Protein AF-A0A7S0LPU9-F1 (afdb_monomer)

Secondary structure (DSSP, 8-state):
----------------------------------------------PPPPP---PPPP--------PPP---PPPPP---PPPP-PPPTT----PPPSS----SSPPP--PPEEEE---HHHHHHHHHHHTTT-SEEEEEEE-----STTPPPPPP-EEEEE-SSEEEEE-GGG-SS--HHHHHHHH-SSSEEEESSHHHHHHHHHHHHT-----EEEHHHHHHHHTTSTT---TT--TTPPPPSSHHHHHHHTT------HHHHTS-TT-SSPPHHHHHHHHHHHHHHHHHHHHHHHHS--SS-HHHHHHHHHHHHTSSSSSHHHHHHHHHHHHTT---------

Mean predicted aligned error: 16.96 Å

Structure (mmCIF, N/CA/C/O backbone):
data_AF-A0A7S0LPU9-F1
#
_entry.id   AF-A0A7S0LPU9-F1
#
loop_
_atom_site.group_PDB
_atom_site.id
_atom_site.type_symbol
_atom_site.label_atom_id
_atom_site.label_alt_id
_atom_site.label_comp_id
_atom_site.label_asym_id
_atom_site.label_entity_id
_atom_site.label_seq_id
_atom_site.pdbx_PDB_ins_code
_atom_site.Cartn_x
_atom_site.Cartn_y
_atom_site.Cartn_z
_atom_site.occupancy
_atom_site.B_iso_or_equiv
_atom_site.auth_seq_id
_atom_site.auth_comp_id
_atom_site.auth_asym_id
_atom_site.auth_atom_id
_atom_site.pdbx_PDB_model_num
ATOM 1 N N . PRO A 1 1 ? 48.194 41.696 24.831 1.00 40.28 1 PRO A N 1
ATOM 2 C CA . PRO A 1 1 ? 48.092 41.978 23.380 1.00 40.28 1 PRO A CA 1
ATOM 3 C C . PRO A 1 1 ? 47.817 40.682 22.600 1.00 40.28 1 PRO A C 1
ATOM 5 O O . PRO A 1 1 ? 48.700 40.076 22.003 1.00 40.28 1 PRO A O 1
ATOM 8 N N . SER A 1 2 ? 46.571 40.232 22.703 1.00 31.55 2 SER A N 1
ATOM 9 C CA . SER A 1 2 ? 45.996 39.071 22.031 1.00 31.55 2 SER A CA 1
ATOM 10 C C . SER A 1 2 ? 45.522 39.476 20.632 1.00 31.55 2 SER A C 1
ATOM 12 O O . SER A 1 2 ? 44.771 40.438 20.484 1.00 31.55 2 SER A O 1
ATOM 14 N N . ARG A 1 3 ? 45.969 38.761 19.595 1.00 33.53 3 ARG A N 1
ATOM 15 C CA . ARG A 1 3 ? 45.470 38.921 18.221 1.00 33.53 3 ARG A CA 1
ATOM 16 C C . ARG A 1 3 ? 44.361 37.903 17.952 1.00 33.53 3 ARG A C 1
ATOM 18 O O . ARG A 1 3 ? 44.569 36.708 18.129 1.00 33.53 3 ARG A O 1
ATOM 25 N N . GLN A 1 4 ? 43.215 38.398 17.493 1.00 35.22 4 GLN A N 1
ATOM 26 C CA . GLN A 1 4 ? 42.280 37.674 16.622 1.00 35.22 4 GLN A CA 1
ATOM 27 C C . GLN A 1 4 ? 42.392 38.253 15.171 1.00 35.22 4 GLN A C 1
ATOM 29 O O . GLN A 1 4 ? 43.355 38.978 14.918 1.00 35.22 4 GLN A O 1
ATOM 34 N N . PRO A 1 5 ? 41.473 37.992 14.211 1.00 61.06 5 PRO A N 1
ATOM 35 C CA . PRO A 1 5 ? 41.557 36.936 13.186 1.00 61.06 5 PRO A CA 1
ATOM 36 C C . PRO A 1 5 ? 41.375 37.470 11.732 1.00 61.06 5 PRO A C 1
ATOM 38 O O . PRO A 1 5 ? 41.002 38.620 11.544 1.00 61.06 5 PRO A O 1
ATOM 41 N N . THR A 1 6 ? 41.546 36.637 10.695 1.00 38.09 6 THR A N 1
ATOM 42 C CA . THR A 1 6 ? 41.094 36.878 9.290 1.00 38.09 6 THR A CA 1
ATOM 43 C C . THR A 1 6 ? 40.937 35.510 8.593 1.00 38.09 6 THR A C 1
ATOM 45 O O . THR A 1 6 ? 41.826 34.675 8.710 1.00 38.09 6 THR A O 1
ATOM 48 N N . THR A 1 7 ? 39.774 35.032 8.127 1.00 36.72 7 THR A N 1
ATOM 49 C CA . THR A 1 7 ? 38.847 35.371 7.014 1.00 36.72 7 THR A CA 1
ATOM 50 C C . THR A 1 7 ? 39.325 35.097 5.576 1.00 36.72 7 THR A C 1
ATOM 52 O O . THR A 1 7 ? 40.211 35.770 5.072 1.00 36.72 7 THR A O 1
ATOM 55 N N . MET A 1 8 ? 38.563 34.193 4.933 1.00 28.70 8 MET A N 1
ATOM 56 C CA . MET A 1 8 ? 38.108 34.116 3.528 1.00 28.70 8 MET A CA 1
ATOM 57 C C . MET A 1 8 ? 39.054 33.794 2.346 1.00 28.70 8 MET A C 1
ATOM 59 O O . MET A 1 8 ? 39.933 34.559 1.991 1.00 28.70 8 MET A O 1
ATOM 63 N N . ALA A 1 9 ? 38.646 32.722 1.642 1.00 29.58 9 ALA A N 1
ATOM 64 C CA . ALA A 1 9 ? 38.408 32.622 0.193 1.00 29.58 9 ALA A CA 1
ATOM 65 C C . ALA A 1 9 ? 39.578 32.747 -0.800 1.00 29.58 9 ALA A C 1
ATOM 67 O O . ALA A 1 9 ? 39.949 33.848 -1.162 1.00 29.58 9 ALA A O 1
ATOM 68 N N . GLU A 1 10 ? 39.982 31.617 -1.402 1.00 30.27 10 GLU A N 1
ATOM 69 C CA . GLU A 1 10 ? 40.206 31.501 -2.856 1.00 30.27 10 GLU A CA 1
ATOM 70 C C . GLU A 1 10 ? 40.469 30.039 -3.244 1.00 30.27 10 GLU A C 1
ATOM 72 O O . GLU A 1 10 ? 41.392 29.438 -2.705 1.00 30.27 10 GLU A O 1
ATOM 77 N N . GLN A 1 11 ? 39.677 29.464 -4.160 1.00 31.19 11 GLN A N 1
ATOM 78 C CA . GLN A 1 11 ? 40.150 28.553 -5.221 1.00 31.19 11 GLN A CA 1
ATOM 79 C C . GLN A 1 11 ? 38.975 28.020 -6.051 1.00 31.19 11 GLN A C 1
ATOM 81 O O . GLN A 1 11 ? 38.422 26.951 -5.806 1.00 31.19 11 GLN A O 1
ATOM 86 N N . ASP A 1 12 ? 38.648 28.777 -7.096 1.00 31.28 12 ASP A N 1
ATOM 87 C CA . ASP A 1 12 ? 37.831 28.337 -8.219 1.00 31.28 12 ASP A CA 1
ATOM 88 C C . ASP A 1 12 ? 38.640 28.567 -9.505 1.00 31.28 12 ASP A C 1
ATOM 90 O O . ASP A 1 12 ? 38.775 29.696 -9.977 1.00 31.28 12 ASP A O 1
ATOM 94 N N . ARG A 1 13 ? 39.281 27.519 -10.049 1.00 30.66 13 ARG A N 1
ATOM 95 C CA . ARG A 1 13 ? 39.772 27.508 -11.443 1.00 30.66 13 ARG A CA 1
ATOM 96 C C . ARG A 1 13 ? 40.267 26.129 -11.883 1.00 30.66 13 ARG A C 1
ATOM 98 O O . ARG A 1 13 ? 41.343 25.697 -11.485 1.00 30.66 13 ARG A O 1
ATOM 105 N N . LYS A 1 14 ? 39.528 25.530 -12.827 1.00 31.62 14 LYS A N 1
ATOM 106 C CA . LYS A 1 14 ? 39.979 24.775 -14.027 1.00 31.62 14 LYS A CA 1
ATOM 107 C C . LYS A 1 14 ? 39.174 23.489 -14.240 1.00 31.62 14 LYS A C 1
ATOM 109 O O . LYS A 1 14 ? 39.509 22.446 -13.696 1.00 31.62 14 LYS A O 1
ATOM 114 N N . LYS A 1 15 ? 38.225 23.529 -15.184 1.00 31.45 15 LYS A N 1
ATOM 115 C CA . LYS A 1 15 ? 37.988 22.425 -16.138 1.00 31.45 15 LYS A CA 1
ATOM 116 C C . LYS A 1 15 ? 37.176 22.903 -17.350 1.00 31.45 15 LYS A C 1
ATOM 118 O O . LYS A 1 15 ? 35.952 22.876 -17.369 1.00 31.45 15 LYS A O 1
ATOM 123 N N . ARG A 1 16 ? 37.889 23.320 -18.400 1.00 35.06 16 ARG A N 1
ATOM 124 C CA . ARG A 1 16 ? 37.414 23.339 -19.795 1.00 35.06 16 ARG A CA 1
ATOM 125 C C . ARG A 1 16 ? 38.575 22.969 -20.716 1.00 35.06 16 ARG A C 1
ATOM 127 O O . ARG A 1 16 ? 39.552 23.707 -20.761 1.00 35.06 16 ARG A O 1
ATOM 134 N N . ARG A 1 17 ? 38.424 21.855 -21.443 1.00 34.44 17 ARG A N 1
ATOM 135 C CA . ARG A 1 17 ? 38.945 21.522 -22.795 1.00 34.44 17 ARG A CA 1
ATOM 136 C C . ARG A 1 17 ? 38.675 20.023 -23.020 1.00 34.44 17 ARG A C 1
ATOM 138 O O . ARG A 1 17 ? 39.142 19.206 -22.244 1.00 34.44 17 ARG A O 1
ATOM 145 N N . ARG A 1 18 ? 37.653 19.660 -23.808 1.00 33.69 18 ARG A N 1
ATOM 146 C CA . ARG A 1 18 ? 37.683 19.364 -25.261 1.00 33.69 18 ARG A CA 1
ATOM 147 C C . ARG A 1 18 ? 38.704 18.284 -25.648 1.00 33.69 18 ARG A C 1
ATOM 149 O O . ARG A 1 18 ? 39.890 18.576 -25.664 1.00 33.69 18 ARG A O 1
ATOM 156 N N . ALA A 1 19 ? 38.206 17.140 -26.123 1.00 29.31 19 ALA A N 1
ATOM 157 C CA . ALA A 1 19 ? 38.814 16.378 -27.214 1.00 29.31 19 ALA A CA 1
ATOM 158 C C . ALA A 1 19 ? 37.733 15.566 -27.957 1.00 29.31 19 ALA A C 1
ATOM 160 O O . ALA A 1 19 ? 36.932 14.864 -27.343 1.00 29.31 19 ALA A O 1
ATOM 161 N N . ARG A 1 20 ? 37.690 15.748 -29.282 1.00 30.86 20 ARG A N 1
ATOM 162 C CA . ARG A 1 20 ? 36.944 14.971 -30.285 1.00 30.86 20 ARG A CA 1
ATOM 163 C C . ARG A 1 20 ? 37.889 13.900 -30.866 1.00 30.86 20 ARG A C 1
ATOM 165 O O . ARG A 1 20 ? 39.099 14.054 -30.765 1.00 30.86 20 ARG A O 1
ATOM 172 N N . ALA A 1 21 ? 37.272 12.879 -31.466 1.00 32.53 21 ALA A N 1
ATOM 173 C CA . ALA A 1 21 ? 37.765 11.622 -32.062 1.00 32.53 21 ALA A CA 1
ATOM 174 C C . ALA A 1 21 ? 38.996 11.674 -33.007 1.00 32.53 21 ALA A C 1
ATOM 176 O O . ALA A 1 21 ? 39.440 12.756 -33.386 1.00 32.53 21 ALA A O 1
ATOM 177 N N . PRO A 1 22 ? 39.458 10.496 -33.489 1.00 39.84 22 PRO A N 1
ATOM 178 C CA . PRO A 1 22 ? 39.049 10.086 -34.845 1.00 39.84 22 PRO A CA 1
ATOM 179 C C . PRO A 1 22 ? 38.659 8.597 -35.034 1.00 39.84 22 PRO A C 1
ATOM 181 O O . PRO A 1 22 ? 38.751 7.777 -34.126 1.00 39.84 22 PRO A O 1
ATOM 184 N N . LYS A 1 23 ? 38.139 8.321 -36.243 1.00 34.44 23 LYS A N 1
ATOM 185 C CA . LYS A 1 23 ? 37.556 7.083 -36.806 1.00 34.44 23 LYS A CA 1
ATOM 186 C C . LYS A 1 23 ? 38.574 6.231 -37.603 1.00 34.44 23 LYS A C 1
ATOM 188 O O . LYS A 1 23 ? 39.615 6.752 -37.984 1.00 34.44 23 LYS A O 1
ATOM 193 N N . HIS A 1 24 ? 38.099 5.030 -37.988 1.00 32.47 24 HIS A N 1
ATOM 194 C CA . HIS A 1 24 ? 38.517 4.053 -39.032 1.00 32.47 24 HIS A CA 1
ATOM 195 C C . HIS A 1 24 ? 39.126 2.759 -38.456 1.00 32.47 24 HIS A C 1
ATOM 197 O O . HIS A 1 24 ? 39.936 2.838 -37.550 1.00 32.47 24 HIS A O 1
ATOM 203 N N . GLY A 1 25 ? 38.796 1.537 -38.897 1.00 26.98 25 GLY A N 1
ATOM 204 C CA . GLY A 1 25 ? 37.866 1.048 -39.919 1.00 26.98 25 GLY A CA 1
ATOM 205 C C . GLY A 1 25 ? 38.006 -0.480 -40.123 1.00 26.98 25 GLY A C 1
ATOM 206 O O . GLY A 1 25 ? 39.070 -1.028 -39.884 1.00 26.98 25 GLY A O 1
ATOM 207 N N . GLN A 1 26 ? 36.917 -1.085 -40.619 1.00 28.70 26 GLN A N 1
ATOM 208 C CA . GLN A 1 26 ? 36.798 -2.252 -41.524 1.00 28.70 26 GLN A CA 1
ATOM 209 C C . GLN A 1 26 ? 36.939 -3.735 -41.072 1.00 28.70 26 GLN A C 1
ATOM 211 O O . GLN A 1 26 ? 37.856 -4.133 -40.370 1.00 28.70 26 GLN A O 1
ATOM 216 N N . SER A 1 27 ? 35.988 -4.510 -41.645 1.00 27.33 27 SER A N 1
ATOM 217 C CA . SER A 1 27 ? 35.927 -5.936 -42.063 1.00 27.33 27 SER A CA 1
ATOM 218 C C . SER A 1 27 ? 36.121 -7.048 -41.020 1.00 27.33 27 SER A C 1
ATOM 220 O O . SER A 1 27 ? 37.184 -7.181 -40.437 1.00 27.33 27 SER A O 1
ATOM 222 N N . ALA A 1 28 ? 35.082 -7.820 -40.673 1.00 28.61 28 ALA A N 1
ATOM 223 C CA . ALA A 1 28 ? 34.444 -8.926 -41.417 1.00 28.61 28 ALA A CA 1
ATOM 224 C C . ALA A 1 28 ? 35.224 -10.252 -41.350 1.00 28.61 28 ALA A C 1
ATOM 226 O O . ALA A 1 28 ? 36.234 -10.400 -42.019 1.00 28.61 28 ALA A O 1
ATOM 227 N N . THR A 1 29 ? 34.676 -11.245 -40.638 1.00 30.47 29 THR A N 1
ATOM 228 C CA . THR A 1 29 ? 34.672 -12.652 -41.069 1.00 30.47 29 THR A CA 1
ATOM 229 C C . THR A 1 29 ? 33.443 -13.384 -40.520 1.00 30.47 29 THR A C 1
ATOM 231 O O . THR A 1 29 ? 32.970 -13.163 -39.410 1.00 30.47 29 THR A O 1
ATOM 234 N N . SER A 1 30 ? 32.905 -14.208 -41.408 1.00 27.45 30 SER A N 1
ATOM 235 C CA . SER A 1 30 ? 31.760 -15.110 -41.343 1.00 27.45 30 SER A CA 1
ATOM 236 C C . SER A 1 30 ? 32.042 -16.448 -40.638 1.00 27.45 30 SER A C 1
ATOM 238 O O . SER A 1 30 ? 33.203 -16.844 -40.557 1.00 27.45 30 SER A O 1
ATOM 240 N N . ARG A 1 31 ? 30.952 -17.211 -40.419 1.00 30.09 31 ARG A N 1
ATOM 241 C CA . ARG A 1 31 ? 30.793 -18.668 -40.143 1.00 30.09 31 ARG A CA 1
ATOM 242 C C . ARG A 1 31 ? 30.463 -18.974 -38.666 1.00 30.09 31 ARG A C 1
ATOM 244 O O . ARG A 1 31 ? 31.139 -18.486 -37.782 1.00 30.09 31 ARG A O 1
ATOM 251 N N . GLY A 1 32 ? 29.441 -19.759 -38.322 1.00 26.14 32 GLY A N 1
ATOM 252 C CA . GLY A 1 32 ? 28.591 -20.614 -39.145 1.00 26.14 32 GLY A CA 1
ATOM 253 C C . GLY A 1 32 ? 27.268 -20.969 -38.463 1.00 26.14 32 GLY A C 1
ATOM 254 O O . GLY A 1 32 ? 27.141 -20.981 -37.242 1.00 26.14 32 GLY A O 1
ATOM 255 N N . TRP A 1 33 ? 26.278 -21.224 -39.314 1.00 27.33 33 TRP A N 1
ATOM 256 C CA . TRP A 1 33 ? 25.072 -21.975 -39.007 1.00 27.33 33 TRP A CA 1
ATOM 257 C C . TRP A 1 33 ? 25.391 -23.467 -38.988 1.00 27.33 33 TRP A C 1
ATOM 259 O O . TRP A 1 33 ? 26.050 -23.953 -39.905 1.00 27.33 33 TRP A O 1
ATOM 269 N N . SER A 1 34 ? 24.819 -24.192 -38.031 1.00 28.27 34 SER A N 1
ATOM 270 C CA . SER A 1 34 ? 24.563 -25.625 -38.186 1.00 28.27 34 SER A CA 1
ATOM 271 C C . SER A 1 34 ? 23.457 -26.086 -37.228 1.00 28.27 34 SER A C 1
ATOM 273 O O . SER A 1 34 ? 23.649 -26.163 -36.021 1.00 28.27 34 SER A O 1
ATOM 275 N N . SER A 1 35 ? 22.300 -26.349 -37.847 1.00 29.17 35 SER A N 1
ATOM 276 C CA . SER A 1 35 ? 21.403 -27.509 -37.680 1.00 29.17 35 SER A CA 1
ATOM 277 C C . SER A 1 35 ? 20.789 -27.865 -36.314 1.00 29.17 35 SER A C 1
ATOM 279 O O . SER A 1 35 ? 21.455 -28.340 -35.400 1.00 29.17 35 SER A O 1
ATOM 281 N N . CYS A 1 36 ? 19.449 -27.790 -36.293 1.00 25.92 36 CYS A N 1
ATOM 282 C CA . CYS A 1 36 ? 18.535 -28.619 -35.494 1.00 25.92 36 CYS A CA 1
ATOM 283 C C . CYS A 1 36 ? 18.739 -30.128 -35.746 1.00 25.92 36 CYS A C 1
ATOM 285 O O . CYS A 1 36 ? 19.240 -30.513 -36.806 1.00 25.92 36 CYS A O 1
ATOM 287 N N . PRO A 1 37 ? 18.175 -30.978 -34.868 1.00 32.34 37 PRO A N 1
ATOM 288 C CA . PRO A 1 37 ? 17.088 -31.814 -35.370 1.00 32.34 37 PRO A CA 1
ATOM 289 C C . PRO A 1 37 ? 15.814 -31.790 -34.513 1.00 32.34 37 PRO A C 1
ATOM 291 O O . PRO A 1 37 ? 15.797 -31.473 -33.328 1.00 32.34 37 PRO A O 1
ATOM 294 N N . LEU A 1 38 ? 14.745 -32.112 -35.234 1.00 28.52 38 LEU A N 1
ATOM 295 C CA . LEU A 1 38 ? 13.335 -32.226 -34.890 1.00 28.52 38 LEU A CA 1
ATOM 296 C C . LEU A 1 38 ? 13.045 -33.132 -33.687 1.00 28.52 38 LEU A C 1
ATOM 298 O O . LEU A 1 38 ? 13.648 -34.190 -33.565 1.00 28.52 38 LEU A O 1
ATOM 302 N N . LEU A 1 39 ? 11.991 -32.797 -32.936 1.00 30.20 39 LEU A N 1
ATOM 303 C CA . LEU A 1 39 ? 10.956 -33.754 -32.530 1.00 30.20 39 LEU A CA 1
ATOM 304 C C . LEU A 1 39 ? 9.622 -33.006 -32.381 1.00 30.20 39 LEU A C 1
ATOM 306 O O . LEU A 1 39 ? 9.428 -32.158 -31.514 1.00 30.20 39 LEU A O 1
ATOM 310 N N . SER A 1 40 ? 8.727 -33.303 -33.315 1.00 27.84 40 SER A N 1
ATOM 311 C CA . SER A 1 40 ? 7.357 -32.819 -33.442 1.00 27.84 40 SER A CA 1
ATOM 312 C C . SER A 1 40 ? 6.416 -33.604 -32.534 1.00 27.84 40 SER A C 1
ATOM 314 O O . SER A 1 40 ? 6.360 -34.819 -32.674 1.00 27.84 40 SER A O 1
ATOM 316 N N . HIS A 1 41 ? 5.617 -32.935 -31.705 1.00 31.19 41 HIS A N 1
ATOM 317 C CA . HIS A 1 41 ? 4.275 -33.395 -31.325 1.00 31.19 41 HIS A CA 1
ATOM 318 C C . HIS A 1 41 ? 3.380 -32.157 -31.224 1.00 31.19 41 HIS A C 1
ATOM 320 O O . HIS A 1 41 ? 3.581 -31.294 -30.372 1.00 31.19 41 HIS A O 1
ATOM 326 N N . GLY A 1 42 ? 2.458 -32.031 -32.178 1.00 25.88 42 GLY A N 1
ATOM 327 C CA . GLY A 1 42 ? 1.532 -30.911 -32.285 1.00 25.88 42 GLY A CA 1
ATOM 328 C C . GLY A 1 42 ? 0.238 -31.143 -31.515 1.00 25.88 42 GLY A C 1
ATOM 329 O O . GLY A 1 42 ? -0.229 -32.271 -31.423 1.00 25.88 42 GLY A O 1
ATOM 330 N N . TYR A 1 43 ? -0.356 -30.046 -31.046 1.00 30.92 43 TYR A N 1
ATOM 331 C CA . TYR A 1 43 ? -1.802 -29.853 -30.913 1.00 30.92 43 TYR A CA 1
ATOM 332 C C . TYR A 1 43 ? -2.123 -28.367 -31.205 1.00 30.92 43 TYR A C 1
ATOM 334 O O . TYR A 1 43 ? -1.313 -27.502 -30.857 1.00 30.92 43 TYR A O 1
ATOM 342 N N . PRO A 1 44 ? -3.235 -28.053 -31.902 1.00 35.59 44 PRO A N 1
ATOM 343 C CA . PRO A 1 44 ? -3.516 -26.722 -32.454 1.00 35.59 44 PRO A CA 1
ATOM 344 C C . PRO A 1 44 ? -4.136 -25.743 -31.429 1.00 35.59 44 PRO A C 1
ATOM 346 O O . PRO A 1 44 ? -4.586 -26.168 -30.363 1.00 35.59 44 PRO A O 1
ATOM 349 N N . PRO A 1 45 ? -4.168 -24.426 -31.733 1.00 34.41 45 PRO A N 1
ATOM 350 C CA . PRO A 1 45 ? -4.513 -23.378 -30.772 1.00 34.41 45 PRO A CA 1
ATOM 351 C C . PRO A 1 45 ? -6.028 -23.156 -30.636 1.00 34.41 45 PRO A C 1
ATOM 353 O O . PRO A 1 45 ? -6.751 -23.089 -31.628 1.00 34.41 45 PRO A O 1
ATOM 356 N N . LEU A 1 46 ? -6.496 -22.956 -29.400 1.00 33.72 46 LEU A N 1
ATOM 357 C CA . LEU A 1 46 ? -7.851 -22.483 -29.103 1.00 33.72 46 LEU A CA 1
ATOM 358 C C . LEU A 1 46 ? -7.872 -20.946 -29.070 1.00 33.72 46 LEU A C 1
ATOM 360 O O . LEU A 1 46 ? -7.259 -20.320 -28.207 1.00 33.72 46 LEU A O 1
ATOM 364 N N . LEU A 1 47 ? -8.588 -20.347 -30.023 1.00 35.31 47 LEU A N 1
ATOM 365 C CA . LEU A 1 47 ? -8.997 -18.939 -30.021 1.00 35.31 47 LEU A CA 1
ATOM 366 C C . LEU A 1 47 ? -10.291 -18.786 -29.197 1.00 35.31 47 LEU A C 1
ATOM 368 O O . LEU A 1 47 ? -11.205 -19.590 -29.390 1.00 35.31 47 LEU A O 1
ATOM 372 N N . PRO A 1 48 ? -10.450 -17.756 -28.346 1.00 35.19 48 PRO A N 1
ATOM 373 C CA . PRO A 1 48 ? -11.734 -17.477 -27.717 1.00 35.19 48 PRO A CA 1
ATOM 374 C C . PRO A 1 48 ? -12.656 -16.723 -28.688 1.00 35.19 48 PRO A C 1
ATOM 376 O O . PRO A 1 48 ? -12.301 -15.683 -29.243 1.00 35.19 48 PRO A O 1
ATOM 379 N N . HIS A 1 49 ? -13.841 -17.291 -28.908 1.00 34.34 49 HIS A N 1
ATOM 380 C CA . HIS A 1 49 ? -14.903 -16.746 -29.748 1.00 34.34 49 HIS A CA 1
ATOM 381 C C . HIS A 1 49 ? -15.475 -15.434 -29.202 1.00 34.34 49 HIS A C 1
ATOM 383 O O . HIS A 1 49 ? -15.758 -15.298 -28.012 1.00 34.34 49 HIS A O 1
ATOM 389 N N . GLY A 1 50 ? -15.689 -14.495 -30.124 1.00 29.75 50 GLY A N 1
ATOM 390 C CA . GLY A 1 50 ? -16.503 -13.308 -29.923 1.00 29.75 50 GLY A CA 1
ATOM 391 C C . GLY A 1 50 ? -17.993 -13.648 -29.878 1.00 29.75 50 GLY A C 1
ATOM 392 O O . GLY A 1 50 ? -18.482 -14.531 -30.581 1.00 29.75 50 GLY A O 1
ATOM 393 N N . TYR A 1 51 ? -18.707 -12.910 -29.037 1.00 28.89 51 TYR A N 1
ATOM 394 C CA . TYR A 1 51 ? -20.158 -12.912 -28.946 1.00 28.89 51 TYR A CA 1
ATOM 395 C C . TYR A 1 51 ? -20.785 -12.379 -30.242 1.00 28.89 51 TYR A C 1
ATOM 397 O O . TYR A 1 51 ? -20.473 -11.274 -30.680 1.00 28.89 51 TYR A O 1
ATOM 405 N N . THR A 1 52 ? -21.731 -13.126 -30.809 1.00 30.44 52 THR A N 1
ATOM 406 C CA . THR A 1 52 ? -22.780 -12.584 -31.689 1.00 30.44 52 THR A CA 1
ATOM 407 C C . THR A 1 52 ? -24.151 -13.020 -31.154 1.00 30.44 52 THR A C 1
ATOM 409 O O . THR A 1 52 ? -24.291 -14.158 -30.703 1.00 30.44 52 THR A O 1
ATOM 412 N N . PRO A 1 53 ? -25.157 -12.125 -31.121 1.00 31.66 53 PRO A N 1
ATOM 413 C CA . PRO A 1 53 ? -26.430 -12.379 -30.453 1.00 31.66 53 PRO A CA 1
ATOM 414 C C . PRO A 1 53 ? -27.377 -13.245 -31.299 1.00 31.66 53 PRO A C 1
ATOM 416 O O . PRO A 1 53 ? -27.526 -13.051 -32.504 1.00 31.66 53 PRO A O 1
ATOM 419 N N . LEU A 1 54 ? -28.056 -14.177 -30.625 1.00 30.06 54 LEU A N 1
ATOM 420 C CA . LEU A 1 54 ? -29.091 -15.061 -31.166 1.00 30.06 54 LEU A CA 1
ATOM 421 C C . LEU A 1 54 ? -30.313 -14.274 -31.671 1.00 30.06 54 LEU A C 1
ATOM 423 O O . LEU A 1 54 ? -31.107 -13.744 -30.891 1.00 30.06 54 LEU A O 1
ATOM 427 N N . LEU A 1 55 ? -30.499 -14.279 -32.991 1.00 31.16 55 LEU A N 1
ATOM 428 C CA . LEU A 1 55 ? -31.786 -14.066 -33.652 1.00 31.16 55 LEU A CA 1
ATOM 429 C C . LEU A 1 55 ? -32.697 -15.277 -33.380 1.00 31.16 55 LEU A C 1
ATOM 431 O O . LEU A 1 55 ? -32.320 -16.420 -33.631 1.00 31.16 55 LEU A O 1
ATOM 435 N N . LYS A 1 56 ? -33.908 -15.027 -32.870 1.00 33.41 56 LYS A N 1
ATOM 436 C CA . LYS A 1 56 ? -34.960 -16.043 -32.690 1.00 33.41 56 LYS A CA 1
ATOM 437 C C . LYS A 1 56 ? -35.510 -16.506 -34.046 1.00 33.41 56 LYS A C 1
ATOM 439 O O . LYS A 1 56 ? -35.916 -15.642 -34.825 1.00 33.41 56 LYS A O 1
ATOM 444 N N . PRO A 1 57 ? -35.717 -17.815 -34.276 1.00 34.28 57 PRO A N 1
ATOM 445 C CA . PRO A 1 57 ? -36.692 -18.277 -35.251 1.00 34.28 57 PRO A CA 1
ATOM 446 C C . PRO A 1 57 ? -38.042 -18.552 -34.582 1.00 34.28 57 PRO A C 1
ATOM 448 O O . PRO A 1 57 ? -38.138 -19.150 -33.510 1.00 34.28 57 PRO A O 1
ATOM 451 N N . LYS A 1 58 ? -39.094 -18.091 -35.258 1.00 31.38 58 LYS A N 1
ATOM 452 C CA . LYS A 1 58 ? -40.496 -18.431 -35.022 1.00 31.38 58 LYS A CA 1
ATOM 453 C C . LYS A 1 58 ? -40.777 -19.870 -35.477 1.00 31.38 58 LYS A C 1
ATOM 455 O O . LYS A 1 58 ? -40.318 -20.253 -36.543 1.00 31.38 58 LYS A O 1
ATOM 460 N N . GLY A 1 59 ? -41.639 -20.557 -34.724 1.00 31.95 59 GLY A N 1
ATOM 461 C CA . GLY A 1 59 ? -42.647 -21.498 -35.228 1.00 31.95 59 GLY A CA 1
ATOM 462 C C . GLY A 1 59 ? -42.176 -22.849 -35.771 1.00 31.95 59 GLY A C 1
ATOM 463 O O . GLY A 1 59 ? -41.711 -22.931 -36.898 1.00 31.95 59 GLY A O 1
ATOM 464 N N . ALA A 1 60 ? -42.464 -23.923 -35.032 1.00 31.48 60 ALA A N 1
ATOM 465 C CA . ALA A 1 60 ? -42.873 -25.204 -35.610 1.00 31.48 60 ALA A CA 1
ATOM 466 C C . ALA A 1 60 ? -43.631 -26.041 -34.567 1.00 31.48 60 ALA A C 1
ATOM 468 O O . ALA A 1 60 ? -43.335 -26.005 -33.375 1.00 31.48 60 ALA A O 1
ATOM 469 N N . VAL A 1 61 ? -44.653 -26.728 -35.063 1.00 33.75 61 VAL A N 1
ATOM 470 C CA . VAL A 1 61 ? -45.728 -27.432 -34.360 1.00 33.75 61 VAL A CA 1
ATOM 471 C C . VAL A 1 61 ? -45.295 -28.840 -33.931 1.00 33.75 61 VAL A C 1
ATOM 473 O O . VAL A 1 61 ? -44.407 -29.445 -34.523 1.00 33.75 61 VAL A O 1
ATOM 476 N N . CYS A 1 62 ? -45.956 -29.333 -32.883 1.00 29.30 62 CYS A N 1
ATOM 477 C CA . CYS A 1 62 ? -45.828 -30.645 -32.257 1.00 29.30 62 CYS A CA 1
ATOM 478 C C . CYS A 1 62 ? -46.071 -31.833 -33.205 1.00 29.30 62 CYS A C 1
ATOM 480 O O . CYS A 1 62 ? -46.912 -31.755 -34.098 1.00 29.30 62 CYS A O 1
ATOM 482 N N . ASN A 1 63 ? -45.470 -32.986 -32.887 1.00 33.16 63 ASN A N 1
ATOM 483 C CA . ASN A 1 63 ? -46.143 -34.275 -33.049 1.00 33.16 63 ASN A CA 1
ATOM 484 C C . ASN A 1 63 ? -45.577 -35.337 -32.092 1.00 33.16 63 ASN A C 1
ATOM 486 O O . ASN A 1 63 ? -44.379 -35.363 -31.827 1.00 33.16 63 ASN A O 1
ATOM 490 N N . HIS A 1 64 ? -46.478 -36.210 -31.640 1.00 35.62 64 HIS A N 1
ATOM 491 C CA . HIS A 1 64 ? -46.317 -37.345 -30.718 1.00 35.62 64 HIS A CA 1
ATOM 492 C C . HIS A 1 64 ? -46.479 -37.037 -29.227 1.00 35.62 64 HIS A C 1
ATOM 494 O O . HIS A 1 64 ? -45.548 -36.707 -28.498 1.00 35.62 64 HIS A O 1
ATOM 500 N N . GLY A 1 65 ? -47.731 -37.190 -28.790 1.00 35.06 65 GLY A N 1
ATOM 501 C CA . GLY A 1 65 ? -48.119 -37.212 -27.394 1.00 35.06 65 GLY A CA 1
ATOM 502 C C . GLY A 1 65 ? -47.780 -38.531 -26.710 1.00 35.06 65 GLY A C 1
ATOM 503 O O . GLY A 1 65 ? -47.983 -39.595 -27.281 1.00 35.06 65 GLY A O 1
ATOM 504 N N . LEU A 1 66 ? -47.335 -38.404 -25.462 1.00 33.69 66 LEU A N 1
ATOM 505 C CA . LEU A 1 66 ? -47.578 -39.293 -24.325 1.00 33.69 66 LEU A CA 1
ATOM 506 C C . LEU A 1 66 ? -47.437 -38.427 -23.048 1.00 33.69 66 LEU A C 1
ATOM 508 O O . LEU A 1 66 ? -46.524 -37.599 -22.991 1.00 33.69 66 LEU A O 1
ATOM 512 N N . PRO A 1 67 ? -48.325 -38.547 -22.042 1.00 32.19 67 PRO A N 1
ATOM 513 C CA . PRO A 1 67 ? -48.277 -37.723 -20.834 1.00 32.19 67 PRO A CA 1
ATOM 514 C C . PRO A 1 67 ? -47.308 -38.303 -19.789 1.00 32.19 67 PRO A C 1
ATOM 516 O O . PRO A 1 67 ? -47.292 -39.510 -19.558 1.00 32.19 67 PRO A O 1
ATOM 519 N N . MET A 1 68 ? -46.539 -37.441 -19.113 1.00 32.38 68 MET A N 1
ATOM 520 C CA . MET A 1 68 ? -45.715 -37.809 -17.950 1.00 32.38 68 MET A CA 1
ATOM 521 C C . MET A 1 68 ? -46.395 -37.359 -16.642 1.00 32.38 68 MET A C 1
ATOM 523 O O . MET A 1 68 ? -46.970 -36.269 -16.603 1.00 32.38 68 MET A O 1
ATOM 527 N N . PRO A 1 69 ? -46.358 -38.179 -15.575 1.00 36.44 69 PRO A N 1
ATOM 528 C CA . PRO A 1 69 ? -47.166 -37.987 -14.374 1.00 36.44 69 PRO A CA 1
ATOM 529 C C . PRO A 1 69 ? -46.606 -36.916 -13.428 1.00 36.44 69 PRO A C 1
ATOM 531 O O . PRO A 1 69 ? -45.398 -36.755 -13.266 1.00 36.44 69 PRO A O 1
ATOM 534 N N . HIS A 1 70 ? -47.520 -36.224 -12.746 1.00 35.06 70 HIS A N 1
ATOM 535 C CA . HIS A 1 70 ? -47.234 -35.266 -11.681 1.00 35.06 70 HIS A CA 1
ATOM 536 C C . HIS A 1 70 ? -46.510 -35.933 -10.499 1.00 35.06 70 HIS A C 1
ATOM 538 O O . HIS A 1 70 ? -47.121 -36.702 -9.755 1.00 35.06 70 HIS A O 1
ATOM 544 N N . SER A 1 71 ? -45.241 -35.590 -10.264 1.00 34.62 71 SER A N 1
ATOM 545 C CA . SER A 1 71 ? -44.587 -35.834 -8.976 1.00 34.62 71 SER A CA 1
ATOM 546 C C . SER A 1 71 ? -44.764 -34.608 -8.075 1.00 34.62 71 SER A C 1
ATOM 548 O O . SER A 1 71 ? -44.343 -33.494 -8.379 1.00 34.62 71 SER A O 1
ATOM 550 N N . LYS A 1 72 ? -45.459 -34.811 -6.953 1.00 41.34 72 LYS A N 1
ATOM 551 C CA . LYS A 1 72 ? -45.579 -33.832 -5.871 1.00 41.34 72 LYS A CA 1
ATOM 552 C C . LYS A 1 72 ? -44.232 -33.743 -5.153 1.00 41.34 72 LYS A C 1
ATOM 554 O O . LYS A 1 72 ? -43.880 -34.657 -4.414 1.00 41.34 72 LYS A O 1
ATOM 559 N N . THR A 1 73 ? -43.494 -32.654 -5.327 1.00 33.03 73 THR A N 1
ATOM 560 C CA . THR A 1 73 ? -42.378 -32.314 -4.434 1.00 33.03 73 THR A CA 1
ATOM 561 C C . THR A 1 73 ? -42.901 -31.459 -3.287 1.00 33.03 73 THR A C 1
ATOM 563 O O . THR A 1 73 ? -43.403 -30.358 -3.508 1.00 33.03 73 THR A O 1
ATOM 566 N N . MET A 1 74 ? -42.809 -31.982 -2.063 1.00 34.38 74 MET A N 1
ATOM 567 C CA . MET A 1 74 ? -43.025 -31.203 -0.843 1.00 34.38 74 MET A CA 1
ATOM 568 C C . MET A 1 74 ? -41.962 -30.101 -0.710 1.00 34.38 74 MET A C 1
ATOM 570 O O . MET A 1 74 ? -40.813 -30.332 -1.098 1.00 34.38 74 MET A O 1
ATOM 574 N N . PRO A 1 75 ? -42.303 -28.921 -0.162 1.00 35.94 75 PRO A N 1
ATOM 575 C CA . PRO A 1 75 ? -41.312 -27.889 0.106 1.00 35.94 75 PRO A CA 1
ATOM 576 C C . PRO A 1 75 ? -40.404 -28.337 1.264 1.00 35.94 75 PRO A C 1
ATOM 578 O O . PRO A 1 75 ? -40.911 -28.862 2.260 1.00 35.94 75 PRO A O 1
ATOM 581 N N . PRO A 1 76 ? -39.076 -28.150 1.183 1.00 34.84 76 PRO A N 1
ATOM 582 C CA . PRO A 1 76 ? -38.217 -28.400 2.325 1.00 34.84 76 PRO A CA 1
ATOM 583 C C . PRO A 1 76 ? -38.447 -27.320 3.388 1.00 34.84 76 PRO A C 1
ATOM 585 O O . PRO A 1 76 ? -38.438 -26.121 3.112 1.00 34.84 76 PRO A O 1
ATOM 588 N N . VAL A 1 77 ? -38.666 -27.790 4.612 1.00 35.28 77 VAL A N 1
ATOM 589 C CA . VAL A 1 77 ? -38.745 -27.008 5.845 1.00 35.28 77 VAL A CA 1
ATOM 590 C C . VAL A 1 77 ? -37.440 -26.225 6.028 1.00 35.28 77 VAL A C 1
ATOM 592 O O . VAL A 1 77 ? -36.365 -26.818 6.116 1.00 35.28 77 VAL A O 1
ATOM 595 N N . LEU A 1 78 ? -37.539 -24.895 6.077 1.00 32.91 78 LEU A N 1
ATOM 596 C CA . LEU A 1 78 ? -36.441 -23.989 6.411 1.00 32.91 78 LEU A CA 1
ATOM 597 C C . LEU A 1 78 ? -36.111 -24.126 7.903 1.00 32.91 78 LEU A C 1
ATOM 599 O O . LEU A 1 78 ? -36.849 -23.645 8.758 1.00 32.91 78 LEU A O 1
ATOM 603 N N . LEU A 1 79 ? -34.996 -24.779 8.219 1.00 39.09 79 LEU A N 1
ATOM 604 C CA . LEU A 1 79 ? -34.304 -24.588 9.492 1.00 39.09 79 LEU A CA 1
ATOM 605 C C . LEU A 1 79 ? -33.266 -23.487 9.263 1.00 39.09 79 LEU A C 1
ATOM 607 O O . LEU A 1 79 ? -32.145 -23.752 8.832 1.00 39.09 79 LEU A O 1
ATOM 611 N N . GLU A 1 80 ? -33.681 -22.238 9.474 1.00 36.94 80 GLU A N 1
ATOM 612 C CA . GLU A 1 80 ? -32.781 -21.088 9.435 1.00 36.94 80 GLU A CA 1
ATOM 613 C C . GLU A 1 80 ? -31.808 -21.161 10.621 1.00 36.94 80 GLU A C 1
ATOM 615 O O . GLU A 1 80 ? -32.201 -21.063 11.784 1.00 36.94 80 GLU A O 1
ATOM 620 N N . GLY A 1 81 ? -30.517 -21.340 10.334 1.00 41.00 81 GLY A N 1
ATOM 621 C CA . GLY A 1 81 ? -29.475 -20.850 11.235 1.00 41.00 81 GLY A CA 1
ATOM 622 C C . GLY A 1 81 ? -29.458 -19.316 11.195 1.00 41.00 81 GLY A C 1
ATOM 623 O O . GLY A 1 81 ? -29.867 -18.743 10.182 1.00 41.00 81 GLY A O 1
ATOM 624 N N . PRO A 1 82 ? -29.008 -18.624 12.258 1.00 36.78 82 PRO A N 1
ATOM 625 C CA . PRO A 1 82 ? -29.065 -17.169 12.287 1.00 36.78 82 PRO A CA 1
ATOM 626 C C . PRO A 1 82 ? -28.209 -16.587 11.146 1.00 36.78 82 PRO A C 1
ATOM 628 O O . PRO A 1 82 ? -27.050 -16.991 10.996 1.00 36.78 82 PRO A O 1
ATOM 631 N N . PRO A 1 83 ? -28.741 -15.651 10.339 1.00 39.94 83 PRO A N 1
ATOM 632 C CA . PRO A 1 83 ? -27.950 -14.971 9.324 1.00 39.94 83 PRO A CA 1
ATOM 633 C C . PRO A 1 83 ? -26.817 -14.174 9.990 1.00 39.94 83 PRO A C 1
ATOM 635 O O . PRO A 1 83 ? -26.992 -13.674 11.108 1.00 39.94 83 PRO A O 1
ATOM 638 N N . PRO A 1 84 ? -25.653 -14.017 9.330 1.00 43.50 84 PRO A N 1
ATOM 639 C CA . PRO A 1 84 ? -24.629 -13.103 9.812 1.00 43.50 84 PRO A CA 1
ATOM 640 C C . PRO A 1 84 ? -25.241 -11.705 9.930 1.00 43.50 84 PRO A C 1
ATOM 642 O O . PRO A 1 84 ? -25.901 -11.226 9.006 1.00 43.50 84 PRO A O 1
ATOM 645 N N . LEU A 1 85 ? -25.046 -11.079 11.091 1.00 40.81 85 LEU A N 1
ATOM 646 C CA . LEU A 1 85 ? -25.548 -9.746 11.407 1.00 40.81 85 LEU A CA 1
ATOM 647 C C . LEU A 1 85 ? -24.971 -8.734 10.410 1.00 40.81 85 LEU A C 1
ATOM 649 O O . LEU A 1 85 ? -23.873 -8.214 10.588 1.00 40.81 85 LEU A O 1
ATOM 653 N N . MET A 1 86 ? -25.716 -8.456 9.344 1.00 38.78 86 MET A N 1
ATOM 654 C CA . MET A 1 86 ? -25.521 -7.248 8.558 1.00 38.78 86 MET A CA 1
ATOM 655 C C . MET A 1 86 ? -26.025 -6.069 9.397 1.00 38.78 86 MET A C 1
ATOM 657 O O . MET A 1 86 ? -27.168 -6.119 9.867 1.00 38.78 86 MET A O 1
ATOM 661 N N . PRO A 1 87 ? -25.236 -4.998 9.590 1.00 38.03 87 PRO A N 1
ATOM 662 C CA . PRO A 1 87 ? -25.779 -3.759 10.118 1.00 38.03 87 PRO A CA 1
ATOM 663 C C . PRO A 1 87 ? -26.900 -3.297 9.185 1.00 38.03 87 PRO A C 1
ATOM 665 O O . PRO A 1 87 ? -26.711 -3.190 7.971 1.00 38.03 87 PRO A O 1
ATOM 668 N N . ARG A 1 88 ? -28.099 -3.077 9.736 1.00 36.75 88 ARG A N 1
ATOM 669 C CA . ARG A 1 88 ? -29.214 -2.512 8.971 1.00 36.75 88 ARG A CA 1
ATOM 670 C C . ARG A 1 88 ? -28.797 -1.150 8.416 1.00 36.75 88 ARG A C 1
ATOM 672 O O . ARG A 1 88 ? -28.085 -0.403 9.078 1.00 36.75 88 ARG A O 1
ATOM 679 N N . ARG A 1 89 ? -29.314 -0.814 7.233 1.00 39.72 89 ARG A N 1
ATOM 680 C CA . ARG A 1 89 ? -29.134 0.483 6.552 1.00 39.72 89 ARG A CA 1
ATOM 681 C C . ARG A 1 89 ? -29.533 1.690 7.422 1.00 39.72 89 ARG A C 1
ATOM 683 O O . ARG A 1 89 ? -29.050 2.788 7.190 1.00 39.72 89 ARG A O 1
ATOM 690 N N . ASP A 1 90 ? -30.344 1.434 8.449 1.00 37.16 90 ASP A N 1
ATOM 691 C CA . ASP A 1 90 ? -30.860 2.408 9.414 1.00 37.16 90 ASP A CA 1
ATOM 692 C C . ASP A 1 90 ? -30.245 2.247 10.817 1.00 37.16 90 ASP A C 1
ATOM 694 O O . ASP A 1 90 ? -30.795 2.755 11.796 1.00 37.16 90 ASP A O 1
ATOM 698 N N . ALA A 1 91 ? -29.147 1.489 10.956 1.00 37.16 91 ALA A N 1
ATOM 699 C CA . ALA A 1 91 ? -28.447 1.389 12.230 1.00 37.16 91 ALA A CA 1
ATOM 700 C C . ALA A 1 91 ? -28.078 2.811 12.681 1.00 37.16 91 ALA A C 1
ATOM 702 O O . ALA A 1 91 ? -27.506 3.561 11.880 1.00 37.16 91 ALA A O 1
ATOM 703 N N . PRO A 1 92 ? -28.425 3.208 13.924 1.00 38.50 92 PRO A N 1
ATOM 704 C CA . PRO A 1 92 ? -28.073 4.517 14.436 1.00 38.50 92 PRO A CA 1
ATOM 705 C C . PRO A 1 92 ? -26.597 4.741 14.166 1.00 38.50 92 PRO A C 1
ATOM 707 O O . PRO A 1 92 ? -25.780 3.867 14.460 1.00 38.50 92 PRO A O 1
ATOM 710 N N . ILE A 1 93 ? -26.274 5.902 13.595 1.00 46.16 93 ILE A N 1
ATOM 711 C CA . ILE A 1 93 ? -24.909 6.414 13.571 1.00 46.16 93 ILE A CA 1
ATOM 712 C C . ILE A 1 93 ? -24.379 6.149 14.978 1.00 46.16 93 ILE A C 1
ATOM 714 O O . ILE A 1 93 ? -24.919 6.721 15.932 1.00 46.16 93 ILE A O 1
ATOM 718 N N . HIS A 1 94 ? -23.388 5.263 15.128 1.00 46.09 94 HIS A N 1
ATOM 719 C CA . HIS A 1 94 ? -22.584 5.262 16.337 1.00 46.09 94 HIS A CA 1
ATOM 720 C C . HIS A 1 94 ? -21.930 6.635 16.333 1.00 46.09 94 HIS A C 1
ATOM 722 O O . HIS A 1 94 ? -20.896 6.859 15.709 1.00 46.09 94 HIS A O 1
ATOM 728 N N . ARG A 1 95 ? -22.628 7.612 16.923 1.00 44.34 95 ARG A N 1
ATOM 729 C CA . ARG A 1 95 ? -22.054 8.905 17.231 1.00 44.34 95 ARG A CA 1
ATOM 730 C C . ARG A 1 95 ? -20.846 8.543 18.074 1.00 44.34 95 ARG A C 1
ATOM 732 O O . ARG A 1 95 ? -21.050 7.812 19.051 1.00 44.34 95 ARG A O 1
ATOM 739 N N . PRO A 1 96 ? -19.636 8.986 17.698 1.00 45.59 96 PRO A N 1
ATOM 740 C CA . PRO A 1 96 ? -18.473 8.781 18.535 1.00 45.59 96 PRO A CA 1
ATOM 741 C C . PRO A 1 96 ? -18.883 9.170 19.950 1.00 45.59 96 PRO A C 1
ATOM 743 O O . PRO A 1 96 ? -19.367 10.286 20.182 1.00 45.59 96 PRO A O 1
ATOM 746 N N . ILE A 1 97 ? -18.829 8.213 20.877 1.00 46.81 97 ILE A N 1
ATOM 747 C CA . ILE A 1 97 ? -19.046 8.528 22.282 1.00 46.81 97 ILE A CA 1
ATOM 748 C C . ILE A 1 97 ? -18.026 9.628 22.583 1.00 46.81 97 ILE A C 1
ATOM 750 O O . ILE A 1 97 ? -16.872 9.504 22.184 1.00 46.81 97 ILE A O 1
ATOM 754 N N . LYS A 1 98 ? -18.459 10.726 23.221 1.00 43.91 98 LYS A N 1
ATOM 755 C CA . LYS A 1 98 ? -17.650 11.918 23.560 1.00 43.91 98 LYS A CA 1
ATOM 756 C C . LYS A 1 98 ? -16.517 11.621 24.564 1.00 43.91 98 LYS A C 1
ATOM 758 O O . LYS A 1 98 ? -16.298 12.372 25.511 1.00 43.91 98 LYS A O 1
ATOM 763 N N . ARG A 1 99 ? -15.828 10.498 24.427 1.00 47.12 99 ARG A N 1
ATOM 764 C CA . ARG A 1 99 ? -14.584 10.184 25.108 1.00 47.12 99 ARG A CA 1
ATOM 765 C C . ARG A 1 99 ? -13.491 10.434 24.087 1.00 47.12 99 ARG A C 1
ATOM 767 O O . ARG A 1 99 ? -13.606 9.990 22.952 1.00 47.12 99 ARG A O 1
ATOM 774 N N . SER A 1 100 ? -12.499 11.224 24.485 1.00 50.69 100 SER A N 1
ATOM 775 C CA . SER A 1 100 ? -11.325 11.556 23.681 1.00 50.69 100 SER A CA 1
ATOM 776 C C . SER A 1 100 ? -10.885 10.345 22.864 1.00 50.69 100 SER A C 1
ATOM 778 O O . SER A 1 100 ? -10.544 9.306 23.430 1.00 50.69 100 SER A O 1
ATOM 780 N N . TRP A 1 101 ? -10.943 10.496 21.548 1.00 55.56 101 TRP A N 1
ATOM 781 C CA . TRP A 1 101 ? -10.687 9.472 20.546 1.00 55.56 101 TRP A CA 1
ATOM 782 C C . TRP A 1 101 ? -9.173 9.236 20.430 1.00 55.56 101 TRP A C 1
ATOM 784 O O . TRP A 1 101 ? -8.521 9.566 19.445 1.00 55.56 101 TRP A O 1
ATOM 794 N N . MET A 1 102 ? -8.581 8.791 21.536 1.00 54.59 102 MET A N 1
ATOM 795 C CA . MET A 1 102 ? -7.152 8.592 21.700 1.00 54.59 102 MET A CA 1
ATOM 796 C C . MET A 1 102 ? -6.926 7.149 22.144 1.00 54.59 102 MET A C 1
ATOM 798 O O . MET A 1 102 ? -7.045 6.863 23.339 1.00 54.59 102 MET A O 1
ATOM 802 N N . PRO A 1 103 ? -6.569 6.227 21.230 1.00 54.28 103 PRO A N 1
ATOM 803 C CA . PRO A 1 103 ? -5.866 5.038 21.670 1.00 54.28 103 PRO A CA 1
ATOM 804 C C . PRO A 1 103 ? -4.607 5.545 22.370 1.00 54.28 103 PRO A C 1
ATOM 806 O O . PRO A 1 103 ? -3.897 6.407 21.846 1.00 54.28 103 PRO A O 1
ATOM 809 N N . THR A 1 104 ? -4.358 5.071 23.589 1.00 58.19 104 THR A N 1
ATOM 810 C CA . THR A 1 104 ? -3.258 5.580 24.415 1.00 58.19 104 THR A CA 1
ATOM 811 C C . THR A 1 104 ? -1.908 5.455 23.706 1.00 58.19 104 THR A C 1
ATOM 813 O O . THR A 1 104 ? -1.018 6.246 24.011 1.00 58.19 104 THR A O 1
ATOM 816 N N . GLN A 1 105 ? -1.775 4.533 22.732 1.00 67.94 105 GLN A N 1
ATOM 817 C CA . GLN A 1 105 ? -0.659 4.431 21.783 1.00 67.94 105 GLN A CA 1
ATOM 818 C C . GLN A 1 105 ?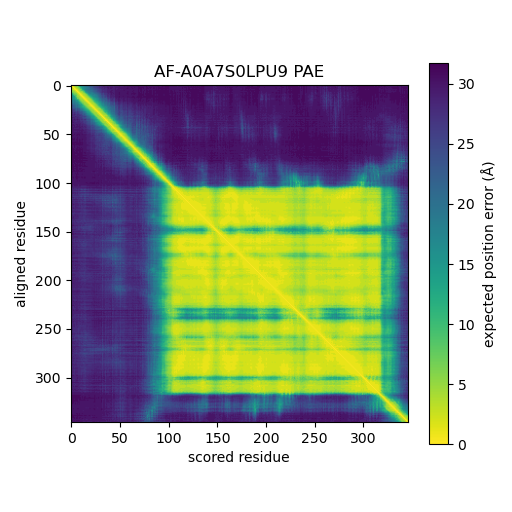 -1.101 3.812 20.434 1.00 67.94 105 GLN A C 1
ATOM 820 O O . GLN A 1 105 ? -1.901 2.873 20.438 1.00 67.94 105 GLN A O 1
ATOM 825 N N . PRO A 1 106 ? -0.586 4.286 19.278 1.00 82.06 106 PRO A N 1
ATOM 826 C CA . PRO A 1 106 ? -0.800 3.627 17.988 1.00 82.06 106 PRO A CA 1
ATOM 827 C C . PRO A 1 106 ? -0.099 2.254 17.934 1.00 82.06 106 PRO A C 1
ATOM 829 O O . PRO A 1 106 ? 0.890 2.046 18.644 1.00 82.06 106 PRO A O 1
ATOM 832 N N . PRO A 1 107 ? -0.549 1.323 17.068 1.00 87.06 107 PRO A N 1
ATOM 833 C CA . PRO A 1 107 ? 0.177 0.085 16.795 1.00 87.06 107 PRO A CA 1
ATOM 834 C C . PRO A 1 107 ? 1.650 0.356 16.440 1.00 87.06 107 PRO A C 1
ATOM 836 O O . PRO A 1 107 ? 1.939 1.342 15.756 1.00 87.06 107 PRO A O 1
ATOM 839 N N . PRO A 1 108 ? 2.602 -0.505 16.835 1.00 90.38 108 PRO A N 1
ATOM 840 C CA . PRO A 1 108 ? 4.010 -0.285 16.528 1.00 90.38 108 PRO A CA 1
ATOM 841 C C . PRO A 1 108 ? 4.264 -0.317 15.017 1.00 90.38 108 PRO A C 1
ATOM 843 O O . PRO A 1 108 ? 3.825 -1.226 14.309 1.00 90.38 108 PRO A O 1
ATOM 846 N N . PHE A 1 109 ? 5.031 0.653 14.520 1.00 93.31 109 PHE A N 1
ATOM 847 C CA . PHE A 1 109 ? 5.495 0.651 13.137 1.00 93.31 109 PHE A CA 1
ATOM 848 C C . PHE A 1 109 ? 6.810 -0.127 13.028 1.00 93.31 109 PHE A C 1
ATOM 850 O O . PHE A 1 109 ? 7.883 0.371 13.358 1.00 93.31 109 PHE A O 1
ATOM 857 N N . THR A 1 110 ? 6.735 -1.370 12.559 1.00 94.69 110 THR A N 1
ATOM 858 C CA . THR A 1 110 ? 7.915 -2.176 12.210 1.00 94.69 110 THR A CA 1
ATOM 859 C C . THR A 1 110 ? 7.772 -2.656 10.778 1.00 94.69 110 THR A C 1
ATOM 861 O O . THR A 1 110 ? 6.889 -3.459 10.495 1.00 94.69 110 THR A O 1
ATOM 864 N N . LEU A 1 111 ? 8.620 -2.152 9.877 1.00 96.19 111 LEU A N 1
ATOM 865 C CA . LEU A 1 111 ? 8.621 -2.575 8.477 1.00 96.19 111 LEU A CA 1
ATOM 866 C C . LEU A 1 111 ? 8.996 -4.067 8.399 1.00 96.19 111 LEU A C 1
ATOM 868 O O . LEU A 1 111 ? 10.098 -4.421 8.831 1.00 96.19 111 LEU A O 1
ATOM 872 N N . PRO A 1 112 ? 8.128 -4.942 7.861 1.00 97.19 112 PRO A N 1
ATOM 873 C CA . PRO A 1 112 ? 8.444 -6.355 7.754 1.00 97.19 112 PRO A CA 1
ATOM 874 C C . PRO A 1 112 ? 9.521 -6.601 6.695 1.00 97.19 112 PRO A C 1
ATOM 876 O O . PRO A 1 112 ? 9.876 -5.727 5.897 1.00 97.19 112 PRO A O 1
ATOM 879 N N . ARG A 1 113 ? 10.041 -7.833 6.661 1.00 97.75 113 ARG A N 1
ATOM 880 C CA . ARG A 1 113 ? 10.951 -8.252 5.588 1.00 97.75 113 ARG A CA 1
ATOM 881 C C . ARG A 1 113 ? 10.272 -8.032 4.233 1.00 97.75 113 ARG A C 1
ATOM 883 O O . ARG A 1 113 ? 9.101 -8.371 4.071 1.00 97.75 113 ARG A O 1
ATOM 890 N N . TRP A 1 114 ? 11.006 -7.531 3.245 1.00 98.56 114 TRP A N 1
ATOM 891 C CA . TRP A 1 114 ? 10.506 -7.457 1.874 1.00 98.56 114 TRP A CA 1
ATOM 892 C C . TRP A 1 114 ? 11.232 -8.435 0.960 1.00 98.56 114 TRP A C 1
ATOM 894 O O . TRP A 1 114 ? 12.407 -8.747 1.157 1.00 98.56 114 TRP A O 1
ATOM 904 N N . VAL A 1 115 ? 10.522 -8.918 -0.056 1.00 98.50 115 VAL A N 1
ATOM 905 C CA . VAL A 1 115 ? 11.057 -9.819 -1.075 1.00 98.50 115 VAL A CA 1
ATOM 906 C C . VAL A 1 115 ? 10.769 -9.240 -2.449 1.00 98.50 115 VAL A C 1
ATOM 908 O O . VAL A 1 115 ? 9.618 -9.047 -2.832 1.00 98.50 115 VAL A O 1
ATOM 911 N N . LEU A 1 116 ? 11.838 -8.989 -3.200 1.00 98.12 116 LEU A N 1
ATOM 912 C CA . LEU A 1 116 ? 11.784 -8.686 -4.623 1.00 98.12 116 LEU A CA 1
ATOM 913 C C . LEU A 1 116 ? 11.972 -9.982 -5.407 1.00 98.12 116 LEU A C 1
ATOM 915 O O . LEU A 1 116 ? 13.022 -10.613 -5.302 1.00 98.12 116 LEU A O 1
ATOM 919 N N . THR A 1 117 ? 10.998 -10.346 -6.236 1.00 96.69 117 THR A N 1
ATOM 920 C CA . THR A 1 117 ? 11.135 -11.483 -7.151 1.00 96.69 117 THR A CA 1
ATOM 921 C C . THR A 1 117 ? 10.732 -11.103 -8.569 1.00 96.69 117 THR A C 1
ATOM 923 O O . THR A 1 117 ? 9.702 -10.476 -8.789 1.00 96.69 117 THR A O 1
ATOM 926 N N . TYR A 1 118 ? 11.555 -11.497 -9.541 1.00 95.38 118 TYR A N 1
ATOM 927 C CA . TYR A 1 118 ? 11.226 -11.425 -10.971 1.00 95.38 118 TYR A CA 1
ATOM 928 C C . TYR A 1 118 ? 10.750 -12.774 -11.521 1.00 95.38 118 TYR A C 1
ATOM 930 O O . TYR A 1 118 ? 10.428 -12.869 -12.704 1.00 95.38 118 TYR A O 1
ATOM 938 N N . ASP A 1 119 ? 10.776 -13.818 -10.692 1.00 95.69 119 ASP A N 1
ATOM 939 C CA . ASP A 1 119 ? 10.338 -15.157 -11.053 1.00 95.69 119 ASP A CA 1
ATOM 940 C C . ASP A 1 119 ? 8.847 -15.319 -10.737 1.00 95.69 119 ASP A C 1
ATOM 942 O O . ASP A 1 119 ? 8.406 -15.088 -9.606 1.00 95.69 119 ASP A O 1
ATOM 946 N N . ALA A 1 120 ? 8.074 -15.708 -11.751 1.00 96.25 120 ALA A N 1
ATOM 947 C CA . ALA A 1 120 ? 6.621 -15.792 -11.659 1.00 96.25 120 ALA A CA 1
ATOM 948 C C . ALA A 1 120 ? 6.161 -16.901 -10.700 1.00 96.25 120 ALA A C 1
ATOM 950 O O . ALA A 1 120 ? 5.178 -16.709 -9.989 1.00 96.25 120 ALA A O 1
ATOM 951 N N . SER A 1 121 ? 6.883 -18.024 -10.639 1.00 96.94 121 SER A N 1
ATOM 952 C CA . SER A 1 121 ? 6.572 -19.147 -9.746 1.00 96.94 121 SER A CA 1
ATOM 953 C C . SER A 1 121 ? 6.807 -18.782 -8.280 1.00 96.94 121 SER A C 1
ATOM 955 O O . SER A 1 121 ? 5.975 -19.056 -7.420 1.00 96.94 121 SER A O 1
ATOM 957 N N . THR A 1 122 ? 7.905 -18.086 -7.998 1.00 97.94 122 THR A N 1
ATOM 958 C CA . THR A 1 122 ? 8.215 -17.551 -6.669 1.00 97.94 122 THR A CA 1
ATOM 959 C C . THR A 1 122 ? 7.188 -16.499 -6.257 1.00 97.94 122 THR A C 1
ATOM 961 O O . THR A 1 122 ? 6.713 -16.515 -5.125 1.00 97.94 122 THR A O 1
ATOM 964 N N . LEU A 1 123 ? 6.800 -15.606 -7.176 1.00 98.31 123 LEU A N 1
ATOM 965 C CA . LEU A 1 123 ? 5.759 -14.609 -6.922 1.00 98.31 123 LEU A CA 1
ATOM 966 C C . LEU A 1 123 ? 4.412 -15.271 -6.602 1.00 98.31 123 LEU A C 1
ATOM 968 O O . LEU A 1 123 ? 3.784 -14.922 -5.606 1.00 98.31 123 LEU A O 1
ATOM 972 N N . GLN A 1 124 ? 4.003 -16.250 -7.413 1.00 98.31 124 GLN A N 1
ATOM 973 C CA . GLN A 1 124 ? 2.808 -17.061 -7.186 1.00 98.31 124 GLN A CA 1
ATOM 974 C C . GLN A 1 124 ? 2.827 -17.670 -5.780 1.00 98.31 124 GLN A C 1
ATOM 976 O O . GLN A 1 124 ? 1.874 -17.494 -5.025 1.00 98.31 124 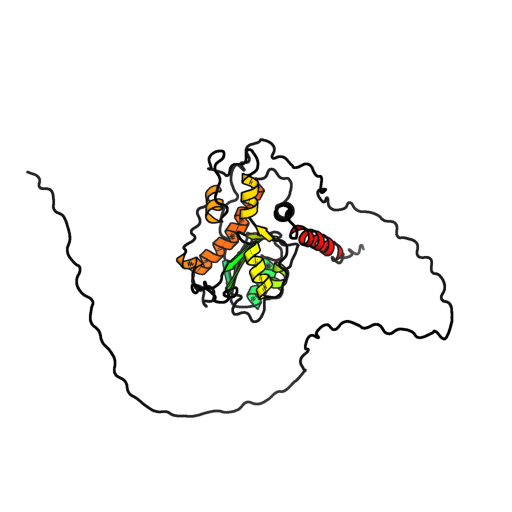GLN A O 1
ATOM 981 N N . HIS A 1 125 ? 3.924 -18.340 -5.421 1.00 98.44 125 HIS A N 1
ATOM 982 C CA . HIS A 1 125 ? 4.054 -19.018 -4.137 1.00 98.44 125 HIS A CA 1
ATOM 983 C C . HIS A 1 125 ? 3.957 -18.047 -2.954 1.00 98.44 125 HIS A C 1
ATOM 985 O O . HIS A 1 125 ? 3.185 -18.298 -2.035 1.00 98.44 125 HIS A O 1
ATOM 991 N N . LEU A 1 126 ? 4.682 -16.922 -2.996 1.00 98.50 126 LEU A N 1
ATOM 992 C CA . LEU A 1 126 ? 4.647 -15.908 -1.934 1.00 98.50 126 LEU A CA 1
ATOM 993 C C . LEU A 1 126 ? 3.244 -15.328 -1.739 1.00 98.50 126 LEU A C 1
ATOM 995 O O . LEU A 1 126 ? 2.813 -15.138 -0.607 1.00 98.50 126 LEU A O 1
ATOM 999 N N . ILE A 1 127 ? 2.518 -15.060 -2.826 1.00 98.62 127 ILE A N 1
ATOM 1000 C CA . ILE A 1 127 ? 1.150 -14.545 -2.725 1.00 98.62 127 ILE A CA 1
ATOM 1001 C C . ILE A 1 127 ? 0.231 -15.588 -2.084 1.00 98.62 127 ILE A C 1
ATOM 1003 O O . ILE A 1 127 ? -0.533 -15.253 -1.179 1.00 98.62 127 ILE A O 1
ATOM 1007 N N . GLN A 1 128 ? 0.329 -16.849 -2.508 1.00 98.50 128 GLN A N 1
ATOM 1008 C CA . GLN A 1 128 ? -0.516 -17.922 -1.985 1.00 98.50 128 GLN A CA 1
ATOM 1009 C C . GLN A 1 128 ? -0.311 -18.169 -0.493 1.00 98.50 128 GLN A C 1
ATOM 1011 O O . GLN A 1 128 ? -1.280 -18.399 0.224 1.00 98.50 128 GLN A O 1
ATOM 1016 N N . THR A 1 129 ? 0.937 -18.142 -0.030 1.00 98.00 129 THR A N 1
ATOM 1017 C CA . THR A 1 129 ? 1.267 -18.523 1.346 1.00 98.00 129 THR A CA 1
ATOM 1018 C C . THR A 1 129 ? 1.222 -17.357 2.322 1.00 98.00 129 THR A C 1
ATOM 1020 O O . THR A 1 129 ? 0.887 -17.567 3.484 1.00 98.00 129 THR A O 1
ATOM 1023 N N . GLU A 1 130 ? 1.524 -16.134 1.879 1.00 97.94 130 GLU A N 1
ATOM 1024 C CA . GLU A 1 130 ? 1.712 -14.999 2.792 1.00 97.94 130 GLU A CA 1
ATOM 1025 C C . GLU A 1 130 ? 0.666 -13.889 2.660 1.00 97.94 130 GLU A C 1
ATOM 1027 O O . GLU A 1 130 ? 0.581 -13.052 3.561 1.00 97.94 130 GLU A O 1
ATOM 1032 N N . LEU A 1 131 ? -0.096 -13.842 1.559 1.00 98.38 131 LEU A N 1
ATOM 1033 C CA . LEU A 1 131 ? -1.017 -12.734 1.269 1.00 98.38 131 LEU A CA 1
ATOM 1034 C C . LEU A 1 131 ? -2.475 -13.174 1.096 1.00 98.38 131 LEU A C 1
ATOM 1036 O O . LEU A 1 131 ? -3.358 -12.500 1.611 1.00 98.38 131 LEU A O 1
ATOM 1040 N N . LEU A 1 132 ? -2.755 -14.298 0.425 1.00 97.94 132 LEU A N 1
ATOM 1041 C CA . LEU A 1 132 ? -4.128 -14.822 0.309 1.00 97.94 132 LEU A CA 1
ATOM 1042 C C . LEU A 1 132 ? -4.800 -15.161 1.656 1.00 97.94 132 LEU A C 1
ATOM 1044 O O . LEU A 1 132 ? -6.014 -14.978 1.751 1.00 97.94 132 LEU A O 1
ATOM 1048 N N . PRO A 1 133 ? -4.079 -15.630 2.696 1.00 96.94 133 PRO A N 1
ATOM 1049 C CA . PRO A 1 133 ? -4.686 -15.867 4.008 1.00 96.94 133 PRO A CA 1
ATOM 1050 C C . PRO A 1 133 ? -5.061 -14.587 4.768 1.00 96.94 133 PRO A C 1
ATOM 1052 O O . PRO A 1 133 ? -5.777 -14.662 5.766 1.00 96.94 133 PRO A O 1
ATOM 1055 N N . GLU A 1 134 ? -4.559 -13.425 4.345 1.00 96.44 134 GLU A N 1
ATOM 1056 C CA . GLU A 1 134 ? -4.746 -12.172 5.069 1.00 96.44 134 GLU A CA 1
ATOM 1057 C C . GLU A 1 134 ? -6.085 -11.518 4.698 1.00 96.44 134 GLU A C 1
ATOM 1059 O O . GLU A 1 134 ? -6.382 -11.342 3.515 1.00 96.44 134 GLU A O 1
ATOM 1064 N N . PRO A 1 135 ? -6.899 -11.089 5.679 1.00 93.75 135 PRO A N 1
ATOM 1065 C CA . PRO A 1 135 ? -8.157 -10.399 5.396 1.00 93.75 135 PRO A CA 1
ATOM 1066 C C . PRO A 1 135 ? -7.941 -8.964 4.895 1.00 93.75 135 PRO A C 1
ATOM 1068 O O . PRO A 1 135 ? -8.821 -8.393 4.249 1.00 93.75 135 PRO A O 1
ATOM 1071 N N . VAL A 1 136 ? -6.788 -8.369 5.210 1.00 96.81 136 VAL A N 1
ATOM 1072 C CA . VAL A 1 136 ? -6.415 -7.001 4.845 1.00 96.81 136 VAL A CA 1
ATOM 1073 C C . VAL A 1 136 ? -4.942 -6.978 4.456 1.00 96.81 136 VAL A C 1
ATOM 1075 O O . VAL A 1 136 ? -4.101 -7.514 5.174 1.00 96.81 136 VAL A O 1
ATOM 1078 N N . ILE A 1 137 ? -4.631 -6.328 3.341 1.00 98.56 137 ILE A N 1
ATOM 1079 C CA . ILE A 1 137 ? -3.268 -6.134 2.850 1.00 98.56 137 ILE A CA 1
ATOM 1080 C C . ILE A 1 137 ? -3.062 -4.687 2.405 1.00 98.56 137 ILE A C 1
ATOM 1082 O O . ILE A 1 137 ? -3.978 -4.038 1.901 1.00 98.56 137 ILE A O 1
ATOM 1086 N N . GLY A 1 138 ? -1.839 -4.192 2.547 1.00 98.56 138 GLY A N 1
ATOM 1087 C CA . GLY A 1 138 ? -1.412 -2.947 1.922 1.00 98.56 138 GLY A CA 1
ATOM 1088 C C . GLY A 1 138 ? -1.181 -3.147 0.427 1.00 98.56 138 GLY A C 1
ATOM 1089 O O . GLY A 1 138 ? -0.609 -4.164 0.030 1.00 98.56 138 GLY A O 1
ATOM 1090 N N . LEU A 1 139 ? -1.609 -2.190 -0.393 1.00 98.62 139 LEU A N 1
ATOM 1091 C CA . LEU A 1 139 ? -1.353 -2.171 -1.830 1.00 98.62 139 LEU A CA 1
ATOM 1092 C C . LEU A 1 139 ? -0.880 -0.785 -2.259 1.00 98.62 139 LEU A C 1
ATOM 1094 O O . LEU A 1 139 ? -1.493 0.216 -1.899 1.00 98.62 139 LEU A O 1
ATOM 1098 N N . ASP A 1 140 ? 0.179 -0.764 -3.064 1.00 98.25 140 ASP A N 1
ATOM 1099 C CA . ASP A 1 140 ? 0.626 0.412 -3.814 1.00 98.25 140 ASP A CA 1
ATOM 1100 C C . ASP A 1 140 ? 1.198 -0.034 -5.170 1.00 98.25 140 ASP A C 1
ATOM 1102 O O . ASP A 1 140 ? 1.577 -1.204 -5.353 1.00 98.25 140 ASP A O 1
ATOM 1106 N N . ILE A 1 141 ? 1.238 0.869 -6.149 1.00 98.25 141 ILE A N 1
ATOM 1107 C CA . ILE A 1 141 ? 1.820 0.597 -7.463 1.00 98.25 141 ILE A CA 1
ATOM 1108 C C . ILE A 1 141 ? 2.732 1.726 -7.922 1.00 98.25 141 ILE A C 1
ATOM 1110 O O . ILE A 1 141 ? 2.499 2.901 -7.688 1.00 98.25 141 ILE A O 1
ATOM 1114 N N . GLU A 1 142 ? 3.754 1.360 -8.687 1.00 97.69 142 GLU A N 1
ATOM 1115 C CA . GLU A 1 142 ? 4.721 2.323 -9.201 1.00 97.69 142 GLU A CA 1
ATOM 1116 C C . GLU A 1 142 ? 4.940 2.141 -10.704 1.00 97.69 142 GLU A C 1
ATOM 1118 O O . GLU A 1 142 ? 4.908 1.027 -11.244 1.00 97.69 142 GLU A O 1
ATOM 1123 N N . TRP A 1 143 ? 5.154 3.249 -11.413 1.00 96.38 143 TRP A N 1
ATOM 1124 C CA . TRP A 1 143 ? 5.341 3.269 -12.865 1.00 96.38 143 TRP A CA 1
ATOM 1125 C C . TRP A 1 143 ? 6.324 4.353 -13.289 1.00 96.38 143 TRP A C 1
ATOM 1127 O O . TRP A 1 143 ? 6.490 5.378 -12.635 1.00 96.38 143 TRP A O 1
ATOM 1137 N N . LYS A 1 144 ? 6.984 4.158 -14.433 1.00 94.56 144 LYS A N 1
ATOM 1138 C CA . LYS A 1 144 ? 7.924 5.149 -14.961 1.00 94.56 144 LYS A CA 1
ATOM 1139 C C . LYS A 1 144 ? 7.194 6.476 -15.235 1.00 94.56 144 LYS A C 1
ATOM 1141 O O . LYS A 1 144 ? 6.241 6.480 -16.016 1.00 94.56 144 LYS A O 1
ATOM 1146 N N . PRO A 1 145 ? 7.620 7.616 -14.673 1.00 91.25 145 PRO A N 1
ATOM 1147 C CA . PRO A 1 145 ? 6.953 8.884 -14.925 1.00 91.25 145 PRO A CA 1
ATOM 1148 C C . PRO A 1 145 ? 7.166 9.348 -16.366 1.00 91.25 145 PRO A C 1
ATOM 1150 O O . PRO A 1 145 ? 8.205 9.100 -16.985 1.00 91.25 145 PRO A O 1
ATOM 1153 N N . ILE A 1 146 ? 6.179 10.079 -16.872 1.00 89.38 146 ILE A N 1
ATOM 1154 C CA . ILE A 1 146 ? 6.219 10.727 -18.179 1.00 89.38 146 ILE A CA 1
ATOM 1155 C C . ILE A 1 146 ? 6.203 12.231 -17.957 1.00 89.38 146 ILE A C 1
ATOM 1157 O O . ILE A 1 146 ? 5.305 12.764 -17.311 1.00 89.38 146 ILE A O 1
ATOM 1161 N N . PHE A 1 147 ? 7.213 12.914 -18.491 1.00 86.38 147 PHE A N 1
ATOM 1162 C CA . PHE A 1 147 ? 7.380 14.363 -18.332 1.00 86.38 147 PHE A CA 1
ATOM 1163 C C . PHE A 1 147 ? 6.918 15.161 -19.557 1.00 86.38 147 PHE A C 1
ATOM 1165 O O . PHE A 1 147 ? 6.900 16.388 -19.523 1.00 86.38 147 PHE A O 1
ATOM 1172 N N . VAL A 1 148 ? 6.541 14.474 -20.638 1.00 88.75 148 VAL A N 1
ATOM 1173 C CA . VAL A 1 148 ? 6.086 15.091 -21.887 1.00 88.75 148 VAL A CA 1
ATOM 1174 C C . VAL A 1 148 ? 4.560 15.059 -21.940 1.00 88.75 148 VAL A C 1
ATOM 1176 O O . VAL A 1 148 ? 3.949 13.993 -21.863 1.00 88.75 148 VAL A O 1
ATOM 1179 N N . LYS A 1 149 ? 3.938 16.233 -22.086 1.00 85.94 149 LYS A N 1
ATOM 1180 C CA . LYS A 1 149 ? 2.479 16.370 -22.190 1.00 85.94 149 LYS A CA 1
ATOM 1181 C C . LYS A 1 149 ? 1.957 15.642 -23.438 1.00 85.94 149 LYS A C 1
ATOM 1183 O O . LYS A 1 149 ? 2.549 15.753 -24.506 1.00 85.94 149 LYS A O 1
ATOM 1188 N N . GLY A 1 150 ? 0.839 14.927 -23.301 1.00 86.19 150 GLY A N 1
ATOM 1189 C CA . GLY A 1 150 ? 0.162 14.234 -24.408 1.00 86.19 150 GLY A CA 1
ATOM 1190 C C .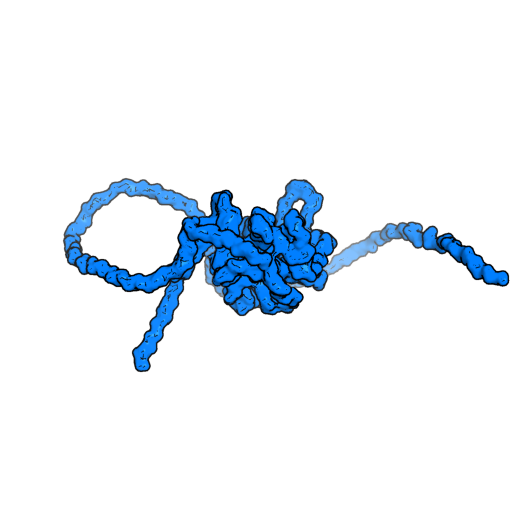 GLY A 1 150 ? 0.667 12.819 -24.711 1.00 86.19 150 GLY A C 1
ATOM 1191 O O . GLY A 1 150 ? 0.099 12.152 -25.571 1.00 86.19 150 GLY A O 1
ATOM 1192 N N . GLN A 1 151 ? 1.695 12.332 -24.012 1.00 87.38 151 GLN A N 1
ATOM 1193 C CA . GLN A 1 151 ? 2.108 10.932 -24.116 1.00 87.38 151 GLN A CA 1
ATOM 1194 C C . GLN A 1 151 ? 1.172 10.003 -23.331 1.00 87.38 151 GLN A C 1
ATOM 1196 O O . GLN A 1 151 ? 0.614 10.379 -22.299 1.00 87.38 151 GLN A O 1
ATOM 1201 N N . GLN A 1 152 ? 1.029 8.774 -23.831 1.00 86.00 152 GLN A N 1
ATOM 1202 C CA . GLN A 1 152 ? 0.242 7.727 -23.179 1.00 86.00 152 GLN A CA 1
ATOM 1203 C C . GLN A 1 152 ? 0.838 7.370 -21.816 1.00 86.00 152 GLN A C 1
ATOM 1205 O O . GLN A 1 152 ? 2.053 7.206 -21.757 1.00 86.00 152 GLN A O 1
ATOM 1210 N N . PRO A 1 153 ? 0.035 7.210 -20.745 1.00 86.50 153 PRO A N 1
ATOM 1211 C CA . PRO A 1 153 ? 0.541 6.855 -19.422 1.00 86.50 153 PRO A CA 1
ATOM 1212 C C . PRO A 1 153 ? 1.392 5.583 -19.449 1.00 86.50 153 PRO A C 1
ATOM 1214 O O . PRO A 1 153 ? 1.002 4.589 -20.061 1.00 86.50 153 PRO A O 1
ATOM 1217 N N . SER A 1 154 ? 2.520 5.578 -18.732 1.00 93.00 154 SER A N 1
ATOM 1218 C CA . SER A 1 154 ? 3.335 4.366 -18.601 1.00 93.00 154 SER A CA 1
ATOM 1219 C C . SER A 1 154 ? 2.519 3.243 -17.964 1.00 93.00 154 SER A C 1
ATOM 1221 O O . SER A 1 154 ? 1.719 3.515 -17.058 1.00 93.00 154 SER A O 1
ATOM 1223 N N . PRO A 1 155 ? 2.721 1.985 -18.380 1.00 94.25 155 PRO A N 1
ATOM 1224 C CA . PRO A 1 155 ? 2.109 0.852 -17.704 1.00 94.25 155 PRO A CA 1
ATOM 1225 C C . PRO A 1 155 ? 2.663 0.717 -16.279 1.00 94.25 155 PRO A C 1
ATOM 1227 O O . PRO A 1 155 ? 3.744 1.215 -15.959 1.00 94.25 155 PRO A O 1
ATOM 1230 N N . VAL A 1 156 ? 1.920 0.014 -15.430 1.00 96.94 156 VAL A N 1
ATOM 1231 C CA . VAL A 1 156 ? 2.338 -0.407 -14.093 1.00 96.94 156 VAL A CA 1
ATOM 1232 C C . VAL A 1 156 ? 3.665 -1.160 -14.196 1.00 96.94 156 VAL A C 1
ATOM 1234 O O . VAL A 1 156 ? 3.774 -2.159 -14.911 1.00 96.94 156 VAL A O 1
ATOM 1237 N N . GLY A 1 157 ? 4.679 -0.636 -13.507 1.00 97.06 157 GLY A N 1
ATOM 1238 C CA . GLY A 1 157 ? 6.026 -1.195 -13.428 1.00 97.06 157 GLY A CA 1
ATOM 1239 C C . GLY A 1 157 ? 6.144 -2.234 -12.320 1.00 97.06 157 GLY A C 1
ATOM 1240 O O . GLY A 1 157 ? 6.636 -3.342 -12.544 1.00 97.06 157 GLY A O 1
ATOM 1241 N N . LEU A 1 158 ? 5.642 -1.868 -11.143 1.00 98.38 158 LEU A N 1
ATOM 1242 C CA . LEU A 1 158 ? 5.748 -2.609 -9.896 1.00 98.38 158 LEU A CA 1
ATOM 1243 C C . LEU A 1 158 ? 4.391 -2.607 -9.187 1.00 98.38 158 LEU A C 1
ATOM 1245 O O . LEU A 1 158 ? 3.766 -1.558 -9.077 1.00 98.38 158 LEU A O 1
ATOM 1249 N N . ILE A 1 159 ? 3.974 -3.759 -8.667 1.00 98.56 159 ILE A N 1
ATOM 1250 C CA . ILE A 1 159 ? 2.900 -3.871 -7.671 1.00 98.56 159 ILE A CA 1
ATOM 1251 C C . ILE A 1 159 ? 3.554 -4.228 -6.338 1.00 98.56 159 ILE A C 1
ATOM 1253 O O . ILE A 1 159 ? 4.446 -5.079 -6.295 1.00 98.56 159 ILE A O 1
ATOM 1257 N N . GLN A 1 160 ? 3.148 -3.557 -5.269 1.00 98.62 160 GLN A N 1
ATOM 1258 C CA . GLN A 1 160 ? 3.625 -3.798 -3.915 1.00 98.62 160 GLN A CA 1
ATOM 1259 C C . GLN A 1 160 ? 2.476 -4.305 -3.058 1.00 98.62 160 GLN A C 1
ATOM 1261 O O . GLN A 1 160 ? 1.397 -3.721 -3.073 1.00 98.62 160 GLN A O 1
ATOM 1266 N N . LEU A 1 161 ? 2.707 -5.398 -2.335 1.00 98.81 161 LEU A N 1
ATOM 1267 C CA . LEU A 1 161 ? 1.690 -6.047 -1.513 1.00 98.81 161 LEU A CA 1
ATOM 1268 C C . LEU A 1 161 ? 2.254 -6.300 -0.124 1.00 98.81 161 LEU A C 1
ATOM 1270 O O . LEU A 1 161 ? 3.247 -7.014 0.011 1.00 98.81 161 LEU A O 1
ATOM 1274 N N . ALA A 1 162 ? 1.636 -5.723 0.896 1.00 98.75 162 ALA A N 1
ATOM 1275 C CA . ALA A 1 162 ? 2.109 -5.811 2.267 1.00 98.75 162 ALA A CA 1
ATOM 1276 C C . ALA A 1 162 ? 1.115 -6.570 3.149 1.00 98.75 162 ALA A C 1
ATOM 1278 O O . ALA A 1 162 ? -0.071 -6.260 3.161 1.00 98.75 162 ALA A O 1
ATOM 1279 N N . SER A 1 163 ? 1.615 -7.513 3.937 1.00 97.94 163 SER A N 1
ATOM 1280 C CA . SER A 1 163 ? 0.955 -7.993 5.150 1.00 97.94 163 SER A CA 1
ATOM 1281 C C . SER A 1 163 ? 1.756 -7.556 6.373 1.00 97.94 163 SER A C 1
ATOM 1283 O O . SER A 1 163 ? 2.818 -6.941 6.258 1.00 97.94 163 SER A O 1
ATOM 1285 N N . HIS A 1 164 ? 1.296 -7.926 7.566 1.00 95.50 164 HIS A N 1
ATOM 1286 C CA . HIS A 1 164 ? 2.071 -7.719 8.790 1.00 95.50 164 HIS A CA 1
ATOM 1287 C C . HIS A 1 164 ? 3.364 -8.557 8.845 1.00 95.50 164 HIS A C 1
ATOM 1289 O O . HIS A 1 164 ? 4.231 -8.279 9.670 1.00 95.50 164 HIS A O 1
ATOM 1295 N N . ARG A 1 165 ? 3.520 -9.574 7.980 1.00 96.38 165 ARG A N 1
ATOM 1296 C CA . ARG A 1 165 ? 4.680 -10.486 7.979 1.00 96.38 165 ARG A CA 1
ATOM 1297 C C . ARG A 1 165 ? 5.676 -10.233 6.852 1.00 96.38 165 ARG A C 1
ATOM 1299 O O . ARG A 1 165 ? 6.865 -10.510 7.022 1.00 96.38 165 ARG A O 1
ATOM 1306 N N . ILE A 1 166 ? 5.214 -9.750 5.699 1.00 98.44 166 ILE A N 1
ATOM 1307 C CA . ILE A 1 166 ? 6.049 -9.596 4.505 1.00 98.44 166 ILE A CA 1
ATOM 1308 C C . ILE A 1 166 ? 5.574 -8.432 3.634 1.00 98.44 166 ILE A C 1
ATOM 1310 O O . ILE A 1 166 ? 4.380 -8.155 3.559 1.00 98.44 166 ILE A O 1
ATOM 1314 N N . VAL A 1 167 ? 6.503 -7.816 2.898 1.00 98.88 167 VAL A N 1
ATOM 1315 C CA . VAL A 1 167 ? 6.167 -7.050 1.691 1.00 98.88 167 VAL A CA 1
ATOM 1316 C C . VAL A 1 167 ? 6.673 -7.758 0.437 1.00 98.88 167 VAL A C 1
ATOM 1318 O O . VAL A 1 167 ? 7.866 -8.017 0.287 1.00 98.88 167 VAL A O 1
ATOM 1321 N N . VAL A 1 168 ? 5.777 -8.067 -0.492 1.00 98.75 168 VAL A N 1
ATOM 1322 C CA . VAL A 1 168 ? 6.115 -8.640 -1.796 1.00 98.75 168 VAL A CA 1
ATOM 1323 C C . VAL A 1 168 ? 6.205 -7.513 -2.818 1.00 98.75 168 VAL A C 1
ATOM 1325 O O . VAL A 1 168 ? 5.236 -6.799 -3.067 1.00 98.75 168 VAL A O 1
ATOM 1328 N N . LEU A 1 169 ? 7.383 -7.361 -3.421 1.00 98.69 169 LEU A N 1
ATOM 1329 C CA . LEU A 1 169 ? 7.640 -6.430 -4.512 1.00 98.69 169 LEU A CA 1
ATOM 1330 C C . LEU A 1 169 ? 7.589 -7.218 -5.821 1.00 98.69 169 LEU A C 1
ATOM 1332 O O . LEU A 1 169 ? 8.467 -8.046 -6.078 1.00 98.69 169 LEU A O 1
ATOM 1336 N N . ALA A 1 170 ? 6.560 -6.965 -6.629 1.00 98.06 170 ALA A N 1
ATOM 1337 C CA . ALA A 1 170 ? 6.234 -7.713 -7.839 1.00 98.06 170 ALA A CA 1
ATOM 1338 C C . ALA A 1 170 ? 6.434 -6.851 -9.101 1.00 98.06 170 ALA A C 1
ATOM 1340 O O . ALA A 1 170 ? 5.534 -6.094 -9.480 1.00 98.06 170 ALA A O 1
ATOM 1341 N N . PRO A 1 171 ? 7.604 -6.900 -9.770 1.00 97.44 171 PRO A N 1
ATOM 1342 C CA . PRO A 1 171 ? 7.843 -6.182 -11.018 1.00 97.44 171 PRO A CA 1
ATOM 1343 C C . PRO A 1 171 ? 7.023 -6.817 -12.144 1.00 97.44 171 PRO A C 1
ATOM 1345 O O . PRO A 1 171 ? 7.444 -7.779 -12.786 1.00 97.44 171 PRO A O 1
ATOM 1348 N N . VAL A 1 172 ? 5.826 -6.286 -12.377 1.00 96.38 172 VAL A N 1
ATOM 1349 C CA . VAL A 1 172 ? 4.842 -6.881 -13.290 1.00 96.38 172 VAL A CA 1
ATOM 1350 C C . VAL A 1 172 ? 5.077 -6.533 -14.755 1.00 96.38 172 VAL A C 1
ATOM 1352 O O . VAL A 1 172 ? 4.633 -7.265 -15.634 1.00 96.38 172 VAL A O 1
ATOM 1355 N N . ARG A 1 173 ? 5.830 -5.464 -15.049 1.00 93.75 173 ARG A N 1
ATOM 1356 C CA . ARG A 1 173 ? 6.060 -5.011 -16.433 1.00 93.75 173 ARG A CA 1
ATOM 1357 C C . ARG A 1 173 ? 6.711 -6.063 -17.332 1.00 93.75 173 ARG A C 1
ATOM 1359 O O . ARG A 1 173 ? 6.478 -6.066 -18.536 1.00 93.75 173 ARG A O 1
ATOM 1366 N N . HIS A 1 174 ? 7.555 -6.913 -16.757 1.00 87.69 174 HIS A N 1
ATOM 1367 C CA . HIS A 1 174 ? 8.313 -7.926 -17.498 1.00 87.69 174 HIS A CA 1
ATOM 1368 C C . HIS A 1 174 ? 7.648 -9.306 -17.466 1.00 87.69 174 HIS A C 1
ATOM 1370 O O . HIS A 1 174 ? 8.197 -10.261 -18.015 1.00 87.69 174 HIS A O 1
ATOM 1376 N N . LEU A 1 175 ? 6.484 -9.426 -16.822 1.00 91.00 175 LEU A N 1
ATOM 1377 C CA . LEU A 1 175 ? 5.706 -10.656 -16.812 1.00 91.00 175 LEU A CA 1
ATOM 1378 C C . LEU A 1 175 ? 4.893 -10.762 -18.103 1.00 91.00 175 LEU A C 1
ATOM 1380 O O . LEU A 1 175 ? 4.359 -9.775 -18.602 1.00 91.00 175 LEU A O 1
ATOM 1384 N N . ARG A 1 176 ? 4.771 -11.983 -18.634 1.00 89.00 176 ARG A N 1
ATOM 1385 C CA . ARG A 1 176 ? 3.892 -12.248 -19.786 1.00 89.00 176 ARG A CA 1
ATOM 1386 C C . ARG A 1 176 ? 2.413 -12.104 -19.419 1.00 89.00 176 ARG A C 1
ATOM 1388 O O . ARG A 1 176 ? 1.622 -11.674 -20.246 1.00 89.00 176 ARG A O 1
ATOM 1395 N N . ALA A 1 177 ? 2.067 -12.482 -18.193 1.00 91.25 177 ALA A N 1
ATOM 1396 C CA . ALA A 1 177 ? 0.741 -12.374 -17.603 1.00 91.25 177 ALA A CA 1
ATOM 1397 C C . ALA A 1 177 ? 0.878 -12.279 -16.077 1.00 91.25 177 ALA A C 1
ATOM 1399 O O . ALA A 1 177 ? 1.910 -12.672 -15.522 1.00 91.25 177 ALA A O 1
ATOM 1400 N N . LEU A 1 178 ? -0.159 -11.782 -15.400 1.00 95.31 178 LEU A N 1
ATOM 1401 C CA . LEU A 1 178 ? -0.216 -11.846 -13.941 1.00 95.31 178 LEU A CA 1
ATOM 1402 C C . LEU A 1 178 ? -0.289 -13.316 -13.490 1.00 95.31 178 LEU A C 1
ATOM 1404 O O . LEU A 1 178 ? -1.050 -14.086 -14.082 1.00 95.31 178 LEU A O 1
ATOM 1408 N N . PRO A 1 179 ? 0.461 -13.723 -12.450 1.00 97.19 179 PRO A N 1
ATOM 1409 C CA . PRO A 1 179 ? 0.292 -15.041 -11.854 1.00 97.19 179 PRO A CA 1
ATOM 1410 C C . PRO A 1 179 ? -1.148 -15.229 -11.343 1.00 97.19 179 PRO A C 1
ATOM 1412 O O . PRO A 1 179 ? -1.720 -14.268 -10.816 1.00 97.19 179 PRO A O 1
ATOM 1415 N N . PRO A 1 180 ? -1.737 -16.436 -11.442 1.00 98.19 180 PRO A N 1
ATOM 1416 C CA . PRO A 1 180 ? -3.112 -16.687 -11.005 1.00 98.19 180 PRO A CA 1
ATOM 1417 C C . PRO A 1 180 ? -3.423 -16.230 -9.575 1.00 98.19 180 PRO A C 1
ATOM 1419 O O . PRO A 1 180 ? -4.485 -15.668 -9.342 1.00 98.19 180 PRO A O 1
ATOM 1422 N N . ALA A 1 181 ? -2.489 -16.391 -8.634 1.00 98.38 181 ALA A N 1
ATOM 1423 C CA . ALA A 1 181 ? -2.697 -15.965 -7.249 1.00 98.38 181 ALA A CA 1
ATOM 1424 C C . ALA A 1 181 ? -2.728 -14.440 -7.098 1.00 98.38 181 ALA A C 1
ATOM 1426 O O . ALA A 1 181 ? -3.454 -13.917 -6.258 1.00 98.38 181 ALA A O 1
ATOM 1427 N N . LEU A 1 182 ? -1.969 -13.710 -7.924 1.00 98.44 182 LEU A N 1
ATOM 1428 C CA . LEU A 1 182 ? -2.033 -12.249 -7.949 1.00 98.44 182 LEU A CA 1
ATOM 1429 C C . LEU A 1 182 ? -3.384 -11.779 -8.484 1.00 98.44 182 LEU A C 1
ATOM 1431 O O . LEU A 1 182 ? -3.981 -10.864 -7.927 1.00 98.44 182 LEU A O 1
ATOM 1435 N N . LEU A 1 183 ? -3.875 -12.425 -9.543 1.00 98.00 183 LEU A N 1
ATOM 1436 C CA . LEU A 1 183 ? -5.201 -12.147 -10.083 1.00 98.00 183 LEU A CA 1
ATOM 1437 C C . LEU A 1 183 ? -6.287 -12.411 -9.034 1.00 98.00 183 LEU A C 1
ATOM 1439 O O . LEU A 1 183 ? -7.091 -11.523 -8.770 1.00 98.00 183 LEU A O 1
ATOM 1443 N N . GLU A 1 184 ? -6.266 -13.592 -8.410 1.00 98.19 184 GLU A N 1
ATOM 1444 C CA . GLU A 1 184 ? -7.185 -13.989 -7.339 1.00 98.19 184 GLU A CA 1
ATOM 1445 C C . GLU A 1 184 ? -7.209 -12.958 -6.205 1.00 98.19 184 GLU A C 1
ATOM 1447 O O . GLU A 1 184 ? -8.277 -12.489 -5.820 1.00 98.19 184 GLU A O 1
ATOM 1452 N N . LEU A 1 185 ? -6.038 -12.536 -5.726 1.00 98.50 185 LEU A N 1
ATOM 1453 C CA . LEU A 1 185 ? -5.905 -11.529 -4.676 1.00 98.50 185 LEU A CA 1
ATOM 1454 C C . LEU A 1 185 ? -6.524 -10.176 -5.074 1.00 98.50 185 LEU A C 1
ATOM 1456 O O . LEU A 1 185 ? -7.255 -9.564 -4.288 1.00 98.50 185 LEU A O 1
ATOM 1460 N N . LEU A 1 186 ? -6.260 -9.704 -6.296 1.00 97.88 186 LEU A N 1
ATOM 1461 C CA . LEU A 1 186 ? -6.741 -8.404 -6.777 1.00 97.88 186 LEU A CA 1
ATOM 1462 C C . LEU A 1 186 ? -8.270 -8.375 -6.935 1.00 97.88 186 LEU A C 1
ATOM 1464 O O . LEU A 1 186 ? -8.906 -7.395 -6.537 1.00 97.88 186 LEU A O 1
ATOM 1468 N N . VAL A 1 187 ? -8.866 -9.451 -7.456 1.00 96.94 187 VAL A N 1
ATOM 1469 C CA . VAL A 1 187 ? -10.321 -9.546 -7.691 1.00 96.94 187 VAL A CA 1
ATOM 1470 C C . VAL A 1 187 ? -11.098 -10.079 -6.483 1.00 96.94 187 VAL A C 1
ATOM 1472 O O . VAL A 1 187 ? -12.327 -10.057 -6.483 1.00 96.94 187 VAL A O 1
ATOM 1475 N N . SER A 1 188 ? -10.410 -10.560 -5.442 1.00 94.56 188 SER A N 1
ATOM 1476 C CA . SER A 1 188 ? -11.061 -11.131 -4.263 1.00 94.56 188 SER A CA 1
ATOM 1477 C C . SER A 1 188 ? -11.852 -10.068 -3.492 1.00 94.56 188 SER A C 1
ATOM 1479 O O . SER A 1 188 ? -11.264 -9.078 -3.042 1.00 94.56 188 SER A O 1
ATOM 1481 N N . PRO A 1 189 ? -13.161 -10.284 -3.251 1.00 91.06 189 PRO A N 1
ATOM 1482 C CA . PRO A 1 189 ? -13.949 -9.417 -2.383 1.00 91.06 189 PRO A CA 1
ATOM 1483 C C . PRO A 1 189 ? -13.667 -9.666 -0.893 1.00 91.06 189 PRO A C 1
ATOM 1485 O O . PRO A 1 189 ? -14.059 -8.864 -0.049 1.00 91.06 189 PRO A O 1
ATOM 1488 N N . ARG A 1 190 ? -13.009 -10.785 -0.558 1.00 90.62 190 ARG A N 1
ATOM 1489 C CA . ARG A 1 190 ? -12.727 -11.206 0.823 1.00 90.62 190 ARG A CA 1
ATOM 1490 C C . ARG A 1 190 ? -11.461 -10.569 1.394 1.00 90.62 190 ARG A C 1
ATOM 1492 O O . ARG A 1 190 ? -11.304 -10.552 2.608 1.00 90.62 190 ARG A O 1
ATOM 1499 N N . ILE A 1 191 ? -10.580 -10.077 0.525 1.00 94.31 191 ILE A N 1
ATOM 1500 C CA . ILE A 1 191 ? -9.303 -9.469 0.896 1.00 94.31 191 ILE A CA 1
ATOM 1501 C C . ILE A 1 191 ? -9.410 -7.972 0.631 1.00 94.31 191 ILE A C 1
ATOM 1503 O O . ILE A 1 191 ? -9.539 -7.552 -0.525 1.00 94.31 191 ILE A O 1
ATOM 1507 N N . PHE A 1 192 ? -9.353 -7.176 1.696 1.00 95.38 192 PHE A N 1
ATOM 1508 C CA . PHE A 1 192 ? -9.321 -5.724 1.599 1.00 95.38 192 PHE A CA 1
ATOM 1509 C C . PHE A 1 192 ? -7.928 -5.238 1.226 1.00 95.38 192 PHE A C 1
ATOM 1511 O O . PHE A 1 192 ? -6.948 -5.558 1.893 1.00 95.38 192 PHE A O 1
ATOM 1518 N N . LYS A 1 193 ? -7.848 -4.434 0.170 1.00 97.56 193 LYS A N 1
ATOM 1519 C CA . LYS A 1 193 ? -6.632 -3.726 -0.218 1.00 97.56 193 LYS A CA 1
ATOM 1520 C C . LYS A 1 193 ? -6.709 -2.309 0.344 1.00 97.56 193 LYS A C 1
ATOM 1522 O O . LYS A 1 193 ? -7.682 -1.604 0.088 1.00 97.56 193 LYS A O 1
ATOM 1527 N N . VAL A 1 194 ? -5.713 -1.892 1.113 1.00 97.56 194 VAL A N 1
ATOM 1528 C CA . VAL A 1 194 ? -5.667 -0.552 1.716 1.00 97.56 194 VAL A CA 1
ATOM 1529 C C . VAL A 1 194 ? -4.436 0.214 1.260 1.00 97.56 194 VAL A C 1
ATOM 1531 O O . VAL A 1 194 ? -3.365 -0.357 1.070 1.00 97.56 194 VAL A O 1
ATOM 1534 N N . GLY A 1 195 ? -4.599 1.517 1.067 1.00 96.56 195 GLY A N 1
ATOM 1535 C CA . GLY A 1 195 ? -3.570 2.397 0.522 1.00 96.56 195 GLY A CA 1
ATOM 1536 C C . GLY A 1 195 ? -4.067 3.837 0.456 1.00 96.56 195 GLY A C 1
ATOM 1537 O O . GLY A 1 195 ? -5.159 4.138 0.933 1.00 96.56 195 GLY A O 1
ATOM 1538 N N . CYS A 1 196 ? -3.265 4.730 -0.117 1.00 94.38 196 CYS A N 1
ATOM 1539 C CA . CYS A 1 196 ? -3.600 6.144 -0.294 1.00 94.38 196 CYS A CA 1
ATOM 1540 C C . CYS A 1 196 ? -3.556 6.481 -1.786 1.00 94.38 196 CYS A C 1
ATOM 1542 O O . CYS A 1 196 ? -2.510 6.315 -2.402 1.00 94.38 196 CYS A O 1
ATOM 1544 N N . GLY A 1 197 ? -4.652 6.990 -2.346 1.00 93.00 197 GLY A N 1
ATOM 1545 C CA . GLY A 1 197 ? -4.860 7.033 -3.798 1.00 93.00 197 GLY A CA 1
ATOM 1546 C C . GLY A 1 197 ? -5.180 5.654 -4.389 1.00 93.00 197 GLY A C 1
ATOM 1547 O O . GLY A 1 197 ? -4.947 5.400 -5.570 1.00 93.00 197 GLY A O 1
ATOM 1548 N N . ILE A 1 198 ? -5.685 4.725 -3.569 1.00 94.25 198 ILE A N 1
ATOM 1549 C CA . ILE A 1 198 ? -5.772 3.312 -3.963 1.00 94.25 198 ILE A CA 1
ATOM 1550 C C . ILE A 1 198 ? -6.819 3.068 -5.054 1.00 94.25 198 ILE A C 1
ATOM 1552 O O . ILE A 1 198 ? -6.723 2.109 -5.821 1.00 94.25 198 ILE A O 1
ATOM 1556 N N . LYS A 1 199 ? -7.829 3.936 -5.156 1.00 91.50 199 LYS A N 1
ATOM 1557 C CA . LYS A 1 199 ? -8.846 3.852 -6.208 1.00 91.50 199 LYS A CA 1
ATOM 1558 C C . LYS A 1 199 ? -8.230 4.118 -7.581 1.00 91.50 199 LYS A C 1
ATOM 1560 O O . LYS A 1 199 ? -8.555 3.426 -8.551 1.00 91.50 199 LYS A O 1
ATOM 1565 N N . GLU A 1 200 ? -7.338 5.098 -7.675 1.00 93.69 200 GLU A N 1
ATOM 1566 C CA . GLU A 1 200 ? -6.578 5.408 -8.882 1.00 93.69 200 GLU A CA 1
ATOM 1567 C C . GLU A 1 200 ? -5.670 4.235 -9.262 1.00 93.69 200 GLU A C 1
ATOM 1569 O O . GLU A 1 200 ? -5.634 3.840 -10.434 1.00 93.69 200 GLU A O 1
ATOM 1574 N N . ASP A 1 201 ? -5.020 3.624 -8.273 1.00 96.00 201 ASP A N 1
ATOM 1575 C CA . ASP A 1 201 ? -4.154 2.466 -8.478 1.00 96.00 201 ASP A CA 1
ATOM 1576 C C . ASP A 1 201 ? -4.936 1.249 -8.969 1.00 96.00 201 ASP A C 1
ATOM 1578 O O . ASP A 1 201 ? -4.612 0.665 -10.009 1.00 96.00 201 ASP A O 1
ATOM 1582 N N . ALA A 1 202 ? -6.031 0.913 -8.286 1.00 94.69 202 ALA A N 1
ATOM 1583 C CA . ALA A 1 202 ? -6.940 -0.156 -8.676 1.00 94.69 202 ALA A CA 1
ATOM 1584 C C . ALA A 1 202 ? -7.477 0.062 -10.097 1.00 94.69 202 ALA A C 1
ATOM 1586 O O . ALA A 1 202 ? -7.473 -0.866 -10.906 1.00 94.69 202 ALA A O 1
ATOM 1587 N N . THR A 1 203 ? -7.855 1.298 -10.440 1.00 94.44 203 THR A N 1
ATOM 1588 C CA . THR A 1 203 ? -8.312 1.668 -11.789 1.00 94.44 203 THR A CA 1
ATOM 1589 C C . THR A 1 203 ? -7.213 1.468 -12.832 1.00 94.44 203 THR A C 1
ATOM 1591 O O . THR A 1 203 ? -7.475 0.990 -13.939 1.00 94.44 203 THR A O 1
ATOM 1594 N N . LYS A 1 204 ? -5.966 1.823 -12.507 1.00 95.88 204 LYS A N 1
ATOM 1595 C CA . LYS A 1 204 ? -4.824 1.652 -13.409 1.00 95.88 204 LYS A CA 1
ATOM 1596 C C . LYS A 1 204 ? -4.521 0.173 -13.655 1.00 95.88 204 LYS A C 1
ATOM 1598 O O . LYS A 1 204 ? -4.321 -0.210 -14.809 1.00 95.88 204 LYS A O 1
ATOM 1603 N N . ILE A 1 205 ? -4.535 -0.650 -12.605 1.00 96.19 205 ILE A N 1
ATOM 1604 C CA . ILE A 1 205 ? -4.383 -2.110 -12.700 1.00 96.19 205 ILE A CA 1
ATOM 1605 C C . ILE A 1 205 ? -5.517 -2.697 -13.552 1.00 96.19 205 ILE A C 1
ATOM 1607 O O . ILE A 1 205 ? -5.247 -3.401 -14.526 1.00 96.19 205 ILE A O 1
ATOM 1611 N N . ALA A 1 206 ? -6.769 -2.362 -13.229 1.00 94.62 206 ALA A N 1
ATOM 1612 C CA . ALA A 1 206 ? -7.966 -2.839 -13.918 1.00 94.62 206 ALA A CA 1
ATOM 1613 C C . ALA A 1 206 ? -7.896 -2.591 -15.429 1.00 94.62 206 ALA A C 1
ATOM 1615 O O . ALA A 1 206 ? -8.050 -3.514 -16.227 1.00 94.62 206 ALA A O 1
ATOM 1616 N N . ARG A 1 207 ? -7.564 -1.357 -15.830 1.00 94.38 207 ARG A N 1
ATOM 1617 C CA . ARG A 1 207 ? -7.414 -0.981 -17.244 1.00 94.38 207 ARG A CA 1
ATOM 1618 C C . ARG A 1 207 ? -6.284 -1.726 -17.942 1.00 94.38 207 ARG A C 1
ATOM 1620 O O . ARG A 1 207 ? -6.432 -2.091 -19.102 1.00 94.38 207 ARG A O 1
ATOM 1627 N N . GLN A 1 208 ? -5.153 -1.921 -17.266 1.00 94.81 208 GLN A N 1
ATOM 1628 C CA . GLN A 1 208 ? -3.990 -2.567 -17.870 1.00 94.81 208 GLN A CA 1
ATOM 1629 C C . GLN A 1 208 ? -4.200 -4.064 -18.098 1.00 94.81 208 GLN A C 1
ATOM 1631 O O . GLN A 1 208 ? -3.734 -4.591 -19.106 1.00 94.81 208 GLN A O 1
ATOM 1636 N N . TYR A 1 209 ? -4.862 -4.742 -17.163 1.00 94.19 209 TYR A N 1
ATOM 1637 C CA . TYR A 1 209 ? -4.994 -6.198 -17.187 1.00 94.19 209 TYR A CA 1
ATOM 1638 C C . TYR A 1 209 ? -6.391 -6.686 -17.582 1.00 94.19 209 TYR A C 1
ATOM 1640 O O . TYR A 1 209 ? -6.587 -7.891 -17.698 1.00 94.19 209 TYR A O 1
ATOM 1648 N N . GLY A 1 210 ? -7.344 -5.778 -17.817 1.00 94.81 210 GLY A N 1
ATOM 1649 C CA . GLY A 1 210 ? -8.719 -6.131 -18.175 1.00 94.81 210 GLY A CA 1
ATOM 1650 C C . GLY A 1 210 ? -9.452 -6.848 -17.042 1.00 94.81 210 GLY A C 1
ATOM 1651 O O . GLY A 1 210 ? -10.181 -7.803 -17.295 1.00 94.81 210 GLY A O 1
ATOM 1652 N N . ILE A 1 211 ? -9.214 -6.424 -15.798 1.00 94.00 211 ILE A N 1
ATOM 1653 C CA . ILE A 1 211 ? -9.779 -7.038 -14.588 1.00 94.00 211 ILE A CA 1
ATOM 1654 C C . ILE A 1 211 ? -10.610 -6.030 -13.806 1.00 94.00 211 ILE A C 1
ATOM 1656 O O . ILE A 1 211 ? -10.491 -4.824 -14.011 1.00 94.00 211 ILE A O 1
ATOM 1660 N N . GLU A 1 212 ? -11.395 -6.522 -12.856 1.00 92.06 212 GLU A N 1
ATOM 1661 C CA . GLU A 1 212 ? -12.132 -5.697 -11.908 1.00 92.06 212 GLU A CA 1
ATOM 1662 C C . GLU A 1 212 ? -11.573 -5.927 -10.503 1.00 92.06 212 GLU A C 1
ATOM 1664 O O . GLU A 1 212 ? -11.818 -6.957 -9.874 1.00 92.06 212 GLU A O 1
ATOM 1669 N N . CYS A 1 213 ? -10.754 -4.988 -10.027 1.00 92.81 213 CYS A N 1
ATOM 1670 C CA . CYS A 1 213 ? -10.252 -5.031 -8.658 1.00 92.81 213 CYS A CA 1
ATOM 1671 C C . CYS A 1 213 ? -11.424 -4.835 -7.685 1.00 92.81 213 CYS A C 1
ATOM 1673 O O . CYS A 1 213 ? -12.190 -3.887 -7.836 1.00 92.81 213 CYS A O 1
ATOM 1675 N N . ALA A 1 214 ? -11.541 -5.696 -6.675 1.00 92.25 214 ALA A N 1
ATOM 1676 C CA . ALA A 1 214 ? -12.602 -5.622 -5.663 1.00 92.25 214 ALA A CA 1
ATOM 1677 C C . ALA A 1 214 ? -12.053 -5.138 -4.313 1.00 92.25 214 ALA A C 1
ATOM 1679 O O . ALA A 1 214 ? -10.844 -5.154 -4.121 1.00 92.25 214 ALA A O 1
ATOM 1680 N N . SER A 1 215 ? -12.921 -4.761 -3.367 1.00 91.81 215 SER A N 1
ATOM 1681 C CA . SER A 1 215 ? -12.594 -4.507 -1.948 1.00 91.81 215 SER A CA 1
ATOM 1682 C C . SER A 1 215 ? -11.305 -3.715 -1.716 1.00 91.81 215 SER A C 1
ATOM 1684 O O . SER A 1 215 ? -10.297 -4.254 -1.256 1.00 91.81 215 SER A O 1
ATOM 1686 N N . PHE A 1 216 ? -11.334 -2.427 -2.035 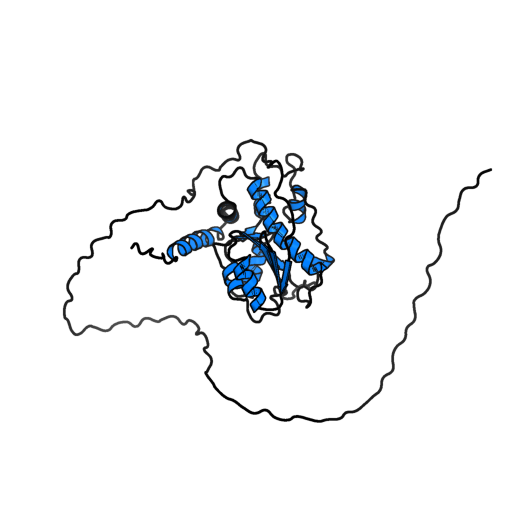1.00 92.62 216 PHE A N 1
ATOM 1687 C CA . PHE A 1 216 ? -10.280 -1.480 -1.685 1.00 92.62 216 PHE A CA 1
ATOM 1688 C C . PHE A 1 216 ? -10.840 -0.374 -0.789 1.00 92.62 216 PHE A C 1
ATOM 1690 O O . PHE A 1 216 ? -12.030 -0.070 -0.858 1.00 92.62 216 PHE A O 1
ATOM 1697 N N . CYS A 1 217 ? -9.999 0.197 0.069 1.00 93.69 217 CYS A N 1
ATOM 1698 C CA . CYS A 1 217 ? -10.380 1.273 0.982 1.00 93.69 217 CYS A CA 1
ATOM 1699 C C . CYS A 1 217 ? -9.239 2.289 1.090 1.00 93.69 217 CYS A C 1
ATOM 1701 O O . CYS A 1 217 ? -8.087 1.912 1.336 1.00 93.69 217 CYS A O 1
ATOM 1703 N N . ASP A 1 218 ? -9.558 3.564 0.864 1.00 95.25 218 ASP A N 1
ATOM 1704 C CA . ASP A 1 218 ? -8.571 4.636 0.846 1.00 95.25 218 ASP A CA 1
ATOM 1705 C C . ASP A 1 218 ? -8.350 5.216 2.247 1.00 95.25 218 ASP A C 1
ATOM 1707 O O . ASP A 1 218 ? -9.225 5.859 2.824 1.00 95.25 218 ASP A O 1
ATOM 1711 N N . VAL A 1 219 ? -7.154 5.039 2.810 1.00 95.00 219 VAL A N 1
ATOM 1712 C CA . VAL A 1 219 ? -6.867 5.528 4.171 1.00 95.00 219 VAL A CA 1
ATOM 1713 C C . VAL A 1 219 ? -6.889 7.055 4.263 1.00 95.00 219 VAL A C 1
ATOM 1715 O O . VAL A 1 219 ? -7.187 7.597 5.327 1.00 95.00 219 VAL A O 1
ATOM 1718 N N . GLY A 1 220 ? -6.603 7.754 3.161 1.00 94.06 220 GLY A N 1
ATOM 1719 C CA . GLY A 1 220 ? -6.716 9.204 3.068 1.00 94.06 220 GLY A CA 1
ATOM 1720 C C . GLY A 1 220 ? -8.173 9.656 3.084 1.00 94.06 220 GLY A C 1
ATOM 1721 O O . GLY A 1 220 ? -8.523 10.550 3.854 1.00 94.06 220 GLY A O 1
ATOM 1722 N N . GLY A 1 221 ? -9.029 8.987 2.309 1.00 92.62 221 GLY A N 1
ATOM 1723 C CA . GLY A 1 221 ? -10.476 9.214 2.290 1.00 92.62 221 GLY A CA 1
ATOM 1724 C C . GLY A 1 221 ? -11.138 8.935 3.641 1.00 92.62 221 GLY A C 1
ATOM 1725 O O . GLY A 1 221 ? -11.940 9.740 4.124 1.00 92.62 221 GLY A O 1
ATOM 1726 N N . VAL A 1 222 ? -10.751 7.842 4.305 1.00 91.38 222 VAL A N 1
ATOM 1727 C CA . VAL A 1 222 ? -11.170 7.553 5.684 1.00 91.38 222 VAL A CA 1
ATOM 1728 C C . VAL A 1 222 ? -10.740 8.677 6.623 1.00 91.38 222 VAL A C 1
ATOM 1730 O O . VAL A 1 222 ? -11.579 9.250 7.316 1.00 91.38 222 VAL A O 1
ATOM 1733 N N . ALA A 1 223 ? -9.455 9.039 6.626 1.00 90.56 223 ALA A N 1
ATOM 1734 C CA . ALA A 1 223 ? -8.939 10.103 7.481 1.00 90.56 223 ALA A CA 1
ATOM 1735 C C . ALA A 1 223 ? -9.620 11.457 7.225 1.00 90.56 223 ALA A C 1
ATOM 1737 O O . ALA A 1 223 ? -9.852 12.222 8.161 1.00 90.56 223 ALA A O 1
ATOM 1738 N N . GLU A 1 224 ? -9.959 11.770 5.975 1.00 90.62 224 GLU A N 1
ATOM 1739 C CA . GLU A 1 224 ? -10.687 12.987 5.629 1.00 90.62 224 GLU A CA 1
ATOM 1740 C C . GLU A 1 224 ? -12.063 13.032 6.288 1.00 90.62 224 GLU A C 1
ATOM 1742 O O . GLU A 1 224 ? -12.388 14.028 6.935 1.00 90.62 224 GLU A O 1
ATOM 1747 N N . ARG A 1 225 ? -12.844 11.951 6.171 1.00 87.81 225 ARG A N 1
ATOM 1748 C CA . ARG A 1 225 ? -14.170 11.855 6.797 1.00 87.81 225 ARG A CA 1
ATOM 1749 C C . ARG A 1 225 ? -14.090 11.918 8.311 1.00 87.81 225 ARG A C 1
ATOM 1751 O O . ARG A 1 225 ? -14.872 12.626 8.934 1.00 87.81 225 ARG A O 1
ATOM 1758 N N . LEU A 1 226 ? -13.141 11.200 8.908 1.00 84.88 226 LEU A N 1
ATOM 1759 C CA . LEU A 1 226 ? -13.004 11.163 10.361 1.00 84.88 226 LEU A CA 1
ATOM 1760 C C . LEU A 1 226 ? -12.728 12.549 10.949 1.00 84.88 226 LEU A C 1
ATOM 1762 O O . LEU A 1 226 ? -13.313 12.899 11.965 1.00 84.88 226 LEU A O 1
ATOM 1766 N N . GLN A 1 227 ? -11.926 13.378 10.280 1.00 86.12 227 GLN A N 1
ATOM 1767 C CA . GLN A 1 227 ? -11.662 14.758 10.715 1.00 86.12 227 GLN A CA 1
ATOM 1768 C C . GLN A 1 227 ? -12.858 15.706 10.580 1.00 86.12 227 GLN A C 1
ATOM 1770 O O . GLN A 1 227 ? -12.796 16.822 11.088 1.00 86.12 227 GLN A O 1
ATOM 1775 N N . GLN A 1 228 ? -13.910 15.318 9.855 1.00 84.00 228 GLN A N 1
ATOM 1776 C CA . GLN A 1 228 ? -15.134 16.114 9.732 1.00 84.00 228 GLN A CA 1
ATOM 1777 C C . GLN A 1 228 ? -16.108 15.872 10.889 1.00 84.00 228 GLN A C 1
ATOM 1779 O O . GLN A 1 228 ? -17.067 16.626 11.029 1.00 84.00 228 GLN A O 1
ATOM 1784 N N . LEU A 1 229 ? -15.900 14.828 11.696 1.00 79.31 229 LEU A N 1
ATOM 1785 C CA . LEU A 1 229 ? -16.766 14.551 12.836 1.00 79.31 229 LEU A CA 1
ATOM 1786 C C . LEU A 1 229 ? -16.391 15.468 14.007 1.00 79.31 229 LEU A C 1
ATOM 1788 O O . LEU A 1 229 ? -15.215 15.636 14.338 1.00 79.31 229 LEU A O 1
ATOM 1792 N N . ASP A 1 230 ? -17.404 16.029 14.661 1.00 72.06 230 ASP A N 1
ATOM 1793 C CA . ASP A 1 230 ? -17.212 16.926 15.799 1.00 72.06 230 ASP A CA 1
ATOM 1794 C C . ASP A 1 230 ? -16.416 16.254 16.927 1.00 72.06 230 ASP A C 1
ATOM 1796 O O . ASP A 1 230 ? -16.749 15.160 17.389 1.00 72.06 230 ASP A O 1
ATOM 1800 N N . GLY A 1 231 ? -15.380 16.946 17.408 1.00 68.44 231 GLY A N 1
ATOM 1801 C CA . GLY A 1 231 ? -14.521 16.468 18.494 1.00 68.44 231 GLY A CA 1
ATOM 1802 C C . GLY A 1 231 ? -13.431 15.482 18.067 1.00 68.44 231 GLY A C 1
ATOM 1803 O O . GLY A 1 231 ? -12.712 14.981 18.931 1.00 68.44 231 GLY A O 1
ATOM 1804 N N . MET A 1 232 ? -13.273 15.216 16.766 1.00 73.06 232 MET A N 1
ATOM 1805 C CA . MET A 1 232 ? -12.185 14.381 16.262 1.00 73.06 232 MET A CA 1
ATOM 1806 C C . MET A 1 232 ? -10.902 15.183 16.094 1.00 73.06 232 MET A C 1
ATOM 1808 O O . MET A 1 232 ? -10.873 16.243 15.471 1.00 73.06 232 MET A O 1
ATOM 1812 N N . THR A 1 233 ? -9.806 14.670 16.642 1.00 73.50 233 THR A N 1
ATOM 1813 C CA . THR A 1 233 ? -8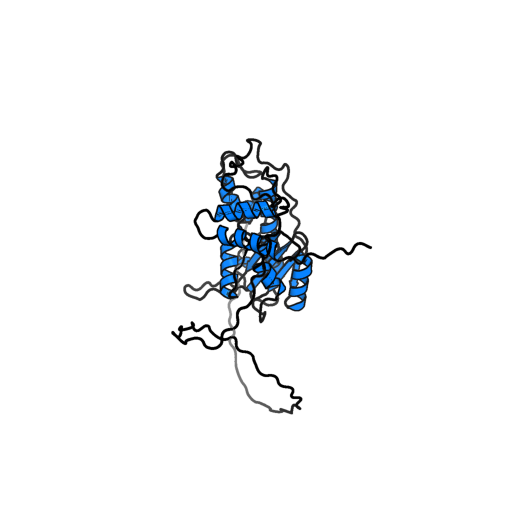.470 15.244 16.467 1.00 73.50 233 THR A CA 1
ATOM 1814 C C . THR A 1 233 ? -7.447 14.116 16.461 1.00 73.50 233 THR A C 1
ATOM 1816 O O . THR A 1 233 ? -7.526 13.195 17.273 1.00 73.50 233 THR A O 1
ATOM 1819 N N . PHE A 1 234 ? -6.510 14.158 15.514 1.00 78.81 234 PHE A N 1
ATOM 1820 C CA . PHE A 1 234 ? -5.440 13.168 15.430 1.00 78.81 234 PHE A CA 1
ATOM 1821 C C . PHE A 1 234 ? -4.430 13.321 16.586 1.00 78.81 234 PHE A C 1
ATOM 1823 O O . PHE A 1 234 ? -4.299 14.414 17.142 1.00 78.81 234 PHE A O 1
ATOM 1830 N N . PRO A 1 235 ? -3.682 12.263 16.954 1.00 74.06 235 PRO A N 1
ATOM 1831 C CA . PRO A 1 235 ? -2.689 12.355 18.022 1.00 74.06 235 PRO A CA 1
ATOM 1832 C C . PRO A 1 235 ? -1.647 13.456 17.767 1.00 74.06 235 PRO A C 1
ATOM 1834 O O . PRO A 1 235 ? -1.127 13.608 16.666 1.00 74.06 235 PRO A O 1
ATOM 1837 N N . GLY A 1 236 ? -1.336 14.245 18.798 1.00 69.44 236 GLY A N 1
ATOM 1838 C CA . GLY A 1 236 ? -0.337 15.316 18.698 1.00 69.44 236 GLY A CA 1
ATOM 1839 C C . GLY A 1 236 ? -0.727 16.485 17.784 1.00 69.44 236 GLY A C 1
ATOM 1840 O O . GLY A 1 236 ? 0.144 17.264 17.401 1.00 69.44 236 GLY A O 1
ATOM 1841 N N . VAL A 1 237 ? -2.008 16.604 17.425 1.00 75.56 237 VAL A N 1
ATOM 1842 C CA . VAL A 1 237 ? -2.560 17.707 16.635 1.00 75.56 237 VAL A CA 1
ATOM 1843 C C . VAL A 1 237 ? -3.453 18.553 17.538 1.00 75.56 237 VAL A C 1
ATOM 1845 O O . VAL A 1 237 ? -4.168 18.018 18.383 1.00 75.56 237 VAL A O 1
ATOM 1848 N N . GLU A 1 238 ? -3.389 19.875 17.390 1.00 73.69 238 GLU A N 1
ATOM 1849 C CA . GLU A 1 238 ? -4.223 20.792 18.170 1.00 73.69 238 GLU A CA 1
ATOM 1850 C C . GLU A 1 238 ? -5.709 20.616 17.830 1.00 73.69 238 GLU A C 1
ATOM 1852 O O . GLU A 1 238 ? -6.076 20.260 16.704 1.00 73.69 238 GLU A O 1
ATOM 1857 N N . ALA A 1 239 ? -6.583 20.908 18.796 1.00 69.38 239 ALA A N 1
ATOM 1858 C CA . ALA A 1 239 ? -8.024 20.828 18.587 1.00 69.38 239 ALA A CA 1
ATOM 1859 C C . ALA A 1 239 ? -8.452 21.679 17.374 1.00 69.38 239 ALA A C 1
ATOM 1861 O O . ALA A 1 239 ? -8.069 22.843 17.247 1.00 69.38 239 ALA A O 1
ATOM 1862 N N . ASN A 1 240 ? -9.276 21.101 16.495 1.00 67.06 240 ASN A N 1
ATOM 1863 C CA . ASN A 1 240 ? -9.764 21.702 15.241 1.00 67.06 240 ASN A CA 1
ATOM 1864 C C . ASN A 1 240 ? -8.706 21.922 14.140 1.00 67.06 240 ASN A C 1
ATOM 1866 O O . ASN A 1 240 ? -9.025 22.499 13.095 1.00 67.06 240 ASN A O 1
ATOM 1870 N N . GLN A 1 241 ? -7.466 21.456 14.315 1.00 78.69 241 GLN A N 1
ATOM 1871 C CA . GLN A 1 241 ? -6.469 21.488 13.250 1.00 78.69 241 GLN A CA 1
ATOM 1872 C C . GLN A 1 241 ? -6.599 20.255 12.343 1.00 78.69 241 GLN A C 1
ATOM 1874 O O . GLN A 1 241 ? -6.676 19.116 12.798 1.00 78.69 241 GLN A O 1
ATOM 1879 N N . ARG A 1 242 ? -6.599 20.486 11.024 1.00 83.00 242 ARG A N 1
ATOM 1880 C CA . ARG A 1 242 ? -6.651 19.415 10.018 1.00 83.00 242 ARG A CA 1
ATOM 1881 C C . ARG A 1 242 ? -5.250 18.904 9.687 1.00 83.00 242 ARG A C 1
ATOM 1883 O O . ARG A 1 242 ? -4.312 19.680 9.508 1.00 83.00 242 ARG A O 1
ATOM 1890 N N . VAL A 1 243 ? -5.144 17.595 9.520 1.00 86.75 243 VAL A N 1
ATOM 1891 C CA . VAL A 1 243 ? -3.980 16.859 9.032 1.00 86.75 243 VAL A CA 1
ATOM 1892 C C . VAL A 1 243 ? -4.133 16.603 7.537 1.00 86.75 243 VAL A C 1
ATOM 1894 O O . VAL A 1 243 ? -5.223 16.319 7.034 1.00 86.75 243 VAL A O 1
ATOM 1897 N N . GLY A 1 244 ? -3.020 16.683 6.808 1.00 89.62 244 GLY A N 1
ATOM 1898 C CA . GLY A 1 244 ? -2.982 16.255 5.412 1.00 89.62 244 GLY A CA 1
ATOM 1899 C C . GLY A 1 244 ? -3.290 14.760 5.273 1.00 89.62 244 GLY A C 1
ATOM 1900 O O . GLY A 1 244 ? -2.775 13.945 6.027 1.00 89.62 244 GLY A O 1
ATOM 1901 N N . VAL A 1 245 ? -4.078 14.394 4.266 1.00 91.38 245 VAL A N 1
ATOM 1902 C CA . VAL A 1 245 ? -4.582 13.019 4.069 1.00 91.38 245 VAL A CA 1
ATOM 1903 C C . VAL A 1 245 ? -3.618 12.095 3.314 1.00 91.38 245 VAL A C 1
ATOM 1905 O O . VAL A 1 245 ? -3.921 10.937 3.061 1.00 91.38 245 VAL A O 1
ATOM 1908 N N . GLY A 1 246 ? -2.434 12.591 2.949 1.00 93.12 246 GLY A N 1
ATOM 1909 C CA . GLY A 1 246 ? -1.395 11.771 2.328 1.00 93.12 246 GLY A CA 1
ATOM 1910 C C . GLY A 1 246 ? -0.625 10.936 3.352 1.00 93.12 246 GLY A C 1
ATOM 1911 O O . GLY A 1 246 ? -0.428 11.380 4.484 1.00 93.12 246 GLY A O 1
ATOM 1912 N N . LEU A 1 247 ? -0.083 9.787 2.923 1.00 93.56 247 LEU A N 1
ATOM 1913 C CA . LEU A 1 247 ? 0.663 8.839 3.776 1.00 93.56 247 LEU A CA 1
ATOM 1914 C C . LEU A 1 247 ? 1.654 9.509 4.739 1.00 93.56 247 LEU A C 1
ATOM 1916 O O . LEU A 1 247 ? 1.663 9.206 5.926 1.00 93.56 247 LEU A O 1
ATOM 1920 N N . LYS A 1 248 ? 2.473 10.451 4.248 1.00 93.69 248 LYS A N 1
ATOM 1921 C CA . LYS A 1 248 ? 3.483 11.138 5.072 1.00 93.69 248 LYS A CA 1
ATOM 1922 C C . LYS A 1 248 ? 2.853 11.957 6.204 1.00 93.69 248 LYS A C 1
ATOM 1924 O O . LYS A 1 248 ? 3.368 11.952 7.316 1.00 93.69 248 LYS A O 1
ATOM 1929 N N . SER A 1 249 ? 1.794 12.701 5.897 1.00 93.12 249 SER A N 1
ATOM 1930 C CA . SER A 1 249 ? 1.129 13.585 6.856 1.00 93.12 249 SER A CA 1
ATOM 1931 C C . SER A 1 249 ? 0.333 12.783 7.878 1.00 93.12 249 SER A C 1
ATOM 1933 O O . SER A 1 249 ? 0.456 13.050 9.070 1.00 93.12 249 SER A O 1
ATOM 1935 N N . LEU A 1 250 ? -0.395 11.759 7.428 1.00 92.94 250 LEU A N 1
ATOM 1936 C CA . LEU A 1 250 ? -1.124 10.860 8.318 1.00 92.94 250 LEU A CA 1
ATOM 1937 C C . LEU A 1 250 ? -0.180 10.086 9.236 1.00 92.94 250 LEU A C 1
ATOM 1939 O O . LEU A 1 250 ? -0.413 10.031 10.436 1.00 92.94 250 LEU A O 1
ATOM 1943 N N . ALA A 1 251 ? 0.921 9.547 8.712 1.00 93.25 251 ALA A N 1
ATOM 1944 C CA . ALA A 1 251 ? 1.879 8.832 9.547 1.00 93.25 251 ALA A CA 1
ATOM 1945 C C . ALA A 1 251 ? 2.516 9.736 10.605 1.00 93.25 251 ALA A C 1
ATOM 1947 O O . ALA A 1 251 ? 2.644 9.324 11.756 1.00 93.25 251 ALA A O 1
ATOM 1948 N N . ALA A 1 252 ? 2.838 10.983 10.246 1.00 92.00 252 ALA A N 1
ATOM 1949 C CA . ALA A 1 252 ? 3.377 11.957 11.190 1.00 92.00 252 ALA A CA 1
ATOM 1950 C C . ALA A 1 252 ? 2.395 12.256 12.333 1.00 92.00 252 ALA A C 1
ATOM 1952 O O . ALA A 1 252 ? 2.823 12.385 13.477 1.00 92.00 252 ALA A O 1
ATOM 1953 N N . ALA A 1 253 ? 1.092 12.291 12.045 1.00 89.25 253 ALA A N 1
ATOM 1954 C CA . ALA A 1 253 ? 0.049 12.454 13.057 1.00 89.25 253 ALA A CA 1
ATOM 1955 C C . ALA A 1 253 ? -0.097 11.237 13.991 1.00 89.25 253 ALA A C 1
ATOM 1957 O O . ALA A 1 253 ? -0.682 11.338 15.059 1.00 89.25 253 ALA A O 1
ATOM 1958 N N . PHE A 1 254 ? 0.478 10.089 13.637 1.00 88.94 254 PHE A N 1
ATOM 1959 C CA . PHE A 1 254 ? 0.626 8.934 14.527 1.00 88.94 254 PHE A CA 1
ATOM 1960 C C . PHE A 1 254 ? 2.066 8.780 15.050 1.00 88.94 254 PHE A C 1
ATOM 1962 O O . PHE A 1 254 ? 2.464 7.702 15.482 1.00 88.94 254 PHE A O 1
ATOM 1969 N N . GLY A 1 255 ? 2.869 9.849 15.003 1.00 89.69 255 GLY A N 1
ATOM 1970 C CA . GLY A 1 255 ? 4.241 9.869 15.518 1.00 89.69 255 GLY A CA 1
ATOM 1971 C C . GLY A 1 255 ? 5.280 9.180 14.627 1.00 89.69 255 GLY A C 1
ATOM 1972 O O . GLY A 1 255 ? 6.440 9.068 15.020 1.00 89.69 255 GLY A O 1
ATOM 1973 N N . GLN A 1 256 ? 4.910 8.746 13.418 1.00 91.62 256 GLN A N 1
ATOM 1974 C CA . GLN A 1 256 ? 5.807 8.049 12.500 1.00 91.62 256 GLN A CA 1
ATOM 1975 C C . GLN A 1 256 ? 6.317 8.976 11.391 1.00 91.62 256 GLN A C 1
ATOM 1977 O O . GLN A 1 256 ? 5.563 9.516 10.584 1.00 91.62 256 GLN A O 1
ATOM 1982 N N . THR A 1 257 ? 7.641 9.112 11.285 1.00 91.75 257 THR A N 1
ATOM 1983 C CA . THR A 1 257 ? 8.269 9.846 10.177 1.00 91.75 257 THR A CA 1
ATOM 1984 C C . THR A 1 257 ? 8.578 8.905 9.020 1.00 91.75 257 THR A C 1
ATOM 1986 O O . THR A 1 257 ? 9.241 7.885 9.203 1.00 91.75 257 THR A O 1
ATOM 1989 N N . ILE A 1 258 ? 8.139 9.274 7.815 1.00 89.31 258 ILE A N 1
ATOM 1990 C CA . ILE A 1 258 ? 8.417 8.537 6.577 1.00 89.31 258 ILE A CA 1
ATOM 1991 C C . ILE A 1 258 ? 9.092 9.472 5.576 1.00 89.31 258 ILE A C 1
ATOM 1993 O O . ILE A 1 258 ? 8.668 10.617 5.363 1.00 89.31 258 ILE A O 1
ATOM 1997 N N . ALA A 1 259 ? 10.150 8.980 4.937 1.00 89.00 259 ALA A N 1
ATOM 1998 C CA . ALA A 1 259 ? 10.855 9.702 3.893 1.00 89.00 259 ALA A CA 1
ATOM 1999 C C . ALA A 1 259 ? 10.295 9.326 2.516 1.00 89.00 259 ALA A C 1
ATOM 2001 O O . ALA A 1 259 ? 10.430 8.192 2.076 1.00 89.00 259 ALA A O 1
ATOM 2002 N N . LYS A 1 260 ? 9.748 10.308 1.787 1.00 88.56 260 LYS A N 1
ATOM 2003 C CA . LYS A 1 260 ? 9.300 10.134 0.393 1.00 88.56 260 LYS A CA 1
ATOM 2004 C C . LYS A 1 260 ? 10.148 10.964 -0.581 1.00 88.56 260 LYS A C 1
ATOM 2006 O O . LYS A 1 260 ? 9.708 12.023 -1.040 1.00 88.56 260 LYS A O 1
ATOM 2011 N N . PRO A 1 261 ? 11.406 10.568 -0.858 1.00 91.94 261 PRO A N 1
ATOM 2012 C CA . PRO A 1 261 ? 12.277 11.313 -1.758 1.00 91.94 261 PRO A CA 1
ATOM 2013 C C . PRO A 1 261 ? 11.725 11.299 -3.189 1.00 91.94 261 PRO A C 1
ATOM 2015 O O . PRO A 1 261 ? 11.626 10.251 -3.823 1.00 91.94 261 PRO A O 1
ATOM 2018 N N . LYS A 1 262 ? 11.447 12.490 -3.741 1.00 91.06 262 LYS A N 1
ATOM 2019 C CA . LYS A 1 262 ? 10.956 12.654 -5.125 1.00 91.06 262 LYS A CA 1
ATOM 2020 C C . LYS A 1 262 ? 11.887 12.041 -6.176 1.00 91.06 262 LYS A C 1
ATOM 2022 O O . LYS A 1 262 ? 11.431 11.688 -7.255 1.00 91.06 262 LYS A O 1
ATOM 2027 N N . SER A 1 263 ? 13.183 11.931 -5.879 1.00 94.19 263 SER A N 1
ATOM 2028 C CA . SER A 1 263 ? 14.161 11.273 -6.751 1.00 94.19 263 SER A CA 1
ATOM 2029 C C . SER A 1 263 ? 13.920 9.768 -6.895 1.00 94.19 263 SER A C 1
ATOM 2031 O O . SER A 1 263 ? 14.298 9.206 -7.919 1.00 94.19 263 SER A O 1
ATOM 2033 N N . VAL A 1 264 ? 13.290 9.125 -5.905 1.00 94.69 264 VAL A N 1
ATOM 2034 C CA . VAL A 1 264 ? 12.913 7.706 -5.957 1.00 94.69 264 VAL A CA 1
ATOM 2035 C C . VAL A 1 264 ? 11.508 7.547 -6.527 1.00 94.69 264 VAL A C 1
ATOM 2037 O O . VAL A 1 264 ? 11.349 6.794 -7.481 1.00 94.69 264 VAL A O 1
ATOM 2040 N N . SER A 1 265 ? 10.519 8.312 -6.047 1.00 92.56 265 SER A N 1
ATOM 2041 C CA . SER A 1 265 ? 9.138 8.200 -6.552 1.00 92.56 265 SER A CA 1
ATOM 2042 C C . SER A 1 265 ? 9.006 8.553 -8.038 1.00 92.56 265 SER A C 1
ATOM 2044 O O . SER A 1 265 ? 8.180 8.000 -8.750 1.00 92.56 265 SER A O 1
ATOM 2046 N N . LYS A 1 266 ? 9.873 9.435 -8.556 1.00 94.12 266 LYS A N 1
ATOM 2047 C CA . LYS A 1 266 ? 9.954 9.773 -9.989 1.00 94.12 266 LYS A CA 1
ATOM 2048 C C . LYS A 1 266 ? 11.071 9.022 -10.727 1.00 94.12 266 LYS A C 1
ATOM 2050 O O . LYS A 1 266 ? 11.582 9.516 -11.734 1.00 94.12 266 LYS A O 1
ATOM 2055 N N . SER A 1 267 ? 11.501 7.872 -10.216 1.00 95.06 267 SER A N 1
ATOM 2056 C CA . SER A 1 267 ? 12.536 7.050 -10.850 1.00 95.06 267 SER A CA 1
ATOM 2057 C C . SER A 1 267 ? 11.962 6.128 -11.934 1.00 95.06 267 SER A C 1
ATOM 2059 O O . SER A 1 267 ? 10.758 6.076 -12.179 1.00 95.06 267 SER A O 1
ATOM 2061 N N . ASN A 1 268 ? 12.834 5.399 -12.635 1.00 95.50 268 ASN A N 1
ATOM 2062 C CA . ASN A 1 268 ? 12.391 4.384 -13.584 1.00 95.50 268 ASN A CA 1
ATOM 2063 C C . ASN A 1 268 ? 12.021 3.082 -12.851 1.00 95.50 268 ASN A C 1
ATOM 2065 O O . ASN A 1 268 ? 12.893 2.258 -12.572 1.00 95.50 268 ASN A O 1
ATOM 2069 N N . TRP A 1 269 ? 10.731 2.883 -12.592 1.00 97.06 269 TRP A N 1
ATOM 2070 C CA . TRP A 1 269 ? 10.184 1.687 -11.936 1.00 97.06 269 TRP A CA 1
ATOM 2071 C C . TRP A 1 269 ? 10.079 0.447 -12.831 1.00 97.06 269 TRP A C 1
ATOM 2073 O O . TRP A 1 269 ? 9.712 -0.630 -12.376 1.00 97.06 269 TRP A O 1
ATOM 2083 N N . GLU A 1 270 ? 10.443 0.578 -14.105 1.00 93.94 270 GLU A N 1
ATOM 2084 C CA . GLU A 1 270 ? 10.573 -0.545 -15.040 1.00 93.94 270 GLU A CA 1
ATOM 2085 C C . GLU A 1 270 ? 12.001 -1.109 -15.054 1.00 93.94 270 GLU A C 1
ATOM 2087 O O . GLU A 1 270 ? 12.276 -2.094 -15.745 1.00 93.94 270 GLU A O 1
ATOM 2092 N N . ALA A 1 271 ? 12.928 -0.465 -14.334 1.00 92.06 271 ALA A N 1
ATOM 2093 C CA . ALA A 1 271 ? 14.325 -0.863 -14.287 1.00 92.06 271 ALA A CA 1
ATOM 2094 C C . ALA A 1 271 ? 14.486 -2.272 -13.704 1.00 92.06 271 ALA A C 1
ATOM 2096 O O . ALA A 1 271 ? 13.840 -2.649 -12.727 1.00 92.06 271 ALA A O 1
ATOM 2097 N N . ARG A 1 272 ? 15.403 -3.039 -14.297 1.00 92.31 272 ARG A N 1
ATOM 2098 C CA . ARG A 1 272 ? 15.801 -4.357 -13.812 1.00 92.31 272 ARG A CA 1
ATOM 2099 C C . ARG A 1 272 ? 17.332 -4.414 -13.732 1.00 92.31 272 ARG A C 1
ATOM 2101 O O . ARG A 1 272 ? 17.970 -4.294 -14.777 1.00 92.31 272 ARG A O 1
ATOM 2108 N N . PRO A 1 273 ? 17.923 -4.604 -12.540 1.00 94.50 273 PRO A N 1
ATOM 2109 C CA . PRO A 1 273 ? 17.261 -4.709 -11.237 1.00 94.50 273 PRO A CA 1
ATOM 2110 C C . PRO A 1 273 ? 16.792 -3.348 -10.678 1.00 94.50 273 PRO A C 1
ATOM 2112 O O . PRO A 1 273 ? 17.405 -2.315 -10.942 1.00 94.50 273 PRO A O 1
ATOM 2115 N N . LEU A 1 274 ? 15.747 -3.356 -9.843 1.00 97.12 274 LEU A N 1
ATOM 2116 C CA . LEU A 1 274 ? 15.412 -2.246 -8.948 1.00 97.12 274 LEU A CA 1
ATOM 2117 C C . LEU A 1 274 ? 16.512 -2.044 -7.901 1.00 97.12 274 LEU A C 1
ATOM 2119 O O . LEU A 1 274 ? 16.965 -2.994 -7.256 1.00 97.12 274 LEU A O 1
ATOM 2123 N N . SER A 1 275 ? 16.901 -0.790 -7.688 1.00 97.44 275 SER A N 1
ATOM 2124 C CA . SER A 1 275 ? 17.886 -0.424 -6.666 1.00 97.44 275 SER A CA 1
ATOM 2125 C C . SER A 1 275 ? 17.366 -0.679 -5.247 1.00 97.44 275 SER A C 1
ATOM 2127 O O . SER A 1 275 ? 16.162 -0.652 -4.999 1.00 97.44 275 SER A O 1
ATOM 2129 N N . GLN A 1 276 ? 18.268 -0.839 -4.275 1.00 97.19 276 GLN A N 1
ATOM 2130 C CA . GLN A 1 276 ? 17.881 -1.013 -2.868 1.00 97.19 276 GLN A CA 1
ATOM 2131 C C . GLN A 1 276 ? 17.043 0.165 -2.336 1.00 97.19 276 GLN A C 1
ATOM 2133 O O . GLN A 1 276 ? 16.131 -0.036 -1.539 1.00 97.19 276 GLN A O 1
ATOM 2138 N N . LYS A 1 277 ? 17.305 1.391 -2.817 1.00 96.88 277 LYS A N 1
ATOM 2139 C CA . LYS A 1 277 ? 16.515 2.585 -2.469 1.00 96.88 277 LYS A CA 1
ATOM 2140 C C . LYS A 1 277 ? 15.078 2.493 -2.985 1.00 96.88 277 LYS A C 1
ATOM 2142 O O . LYS A 1 277 ? 14.162 2.808 -2.239 1.00 96.88 277 LYS A O 1
ATOM 2147 N N . GLN A 1 278 ? 14.891 2.043 -4.228 1.00 98.00 278 GLN A N 1
ATOM 2148 C CA . GLN A 1 278 ? 13.562 1.791 -4.798 1.00 98.00 278 GLN A CA 1
ATOM 2149 C C . GLN A 1 278 ? 12.834 0.682 -4.041 1.00 98.00 278 GLN A C 1
ATOM 2151 O O . GLN A 1 278 ? 11.673 0.851 -3.700 1.00 98.00 278 GLN A O 1
ATOM 2156 N N . GLN A 1 279 ? 13.522 -0.422 -3.736 1.00 98.12 279 GLN A N 1
ATOM 2157 C CA . GLN A 1 279 ? 12.928 -1.541 -3.004 1.00 98.12 279 GLN A CA 1
ATOM 2158 C C . GLN A 1 279 ? 12.436 -1.121 -1.618 1.00 98.12 279 GLN A C 1
ATOM 2160 O O . GLN A 1 279 ? 11.292 -1.388 -1.273 1.00 98.12 279 GLN A O 1
ATOM 2165 N N . ARG A 1 280 ? 13.279 -0.424 -0.846 1.00 97.69 280 ARG A N 1
ATOM 2166 C CA . ARG A 1 280 ? 12.906 0.054 0.487 1.00 97.69 280 ARG A CA 1
ATOM 2167 C C . ARG A 1 280 ? 11.749 1.049 0.431 1.00 97.69 280 ARG A C 1
ATOM 2169 O O . ARG A 1 280 ? 10.812 0.905 1.199 1.00 97.69 280 ARG A O 1
ATOM 2176 N N . TYR A 1 281 ? 11.810 2.016 -0.486 1.00 97.56 281 TYR A N 1
ATOM 2177 C CA . TYR A 1 281 ? 10.729 2.982 -0.690 1.00 97.56 281 TYR A CA 1
ATOM 2178 C C . TYR A 1 281 ? 9.400 2.276 -0.976 1.00 97.56 281 TYR A C 1
ATOM 2180 O O . TYR A 1 281 ? 8.411 2.531 -0.303 1.00 97.56 281 TYR A O 1
ATOM 2188 N N . ALA A 1 282 ? 9.403 1.344 -1.930 1.00 98.00 282 ALA A N 1
ATOM 2189 C CA . ALA A 1 282 ? 8.205 0.632 -2.355 1.00 98.00 282 ALA A CA 1
ATOM 2190 C C . ALA A 1 282 ? 7.660 -0.288 -1.246 1.00 98.00 282 ALA A C 1
ATOM 2192 O O . ALA A 1 282 ? 6.452 -0.451 -1.098 1.00 98.00 282 ALA A O 1
ATOM 2193 N N . ALA A 1 283 ? 8.549 -0.871 -0.434 1.00 98.38 283 ALA A N 1
ATOM 2194 C CA . ALA A 1 283 ? 8.143 -1.657 0.723 1.00 98.38 283 ALA A CA 1
ATOM 2195 C C . ALA A 1 283 ? 7.491 -0.792 1.813 1.00 98.38 283 ALA A C 1
ATOM 2197 O O . ALA A 1 283 ? 6.463 -1.175 2.370 1.00 98.38 283 ALA A O 1
ATOM 2198 N N . GLU A 1 284 ? 8.083 0.369 2.108 1.00 97.31 284 GLU A N 1
ATOM 2199 C CA . GLU A 1 284 ? 7.549 1.327 3.079 1.00 97.31 284 GLU A CA 1
ATOM 2200 C C . GLU A 1 284 ? 6.188 1.876 2.633 1.00 97.31 284 GLU A C 1
ATOM 2202 O O . GLU A 1 284 ? 5.266 1.886 3.443 1.00 97.31 284 GLU A O 1
ATOM 2207 N N . ASP A 1 285 ? 6.021 2.263 1.367 1.00 95.88 285 ASP A N 1
ATOM 2208 C CA . ASP A 1 285 ? 4.774 2.871 0.882 1.00 95.88 285 ASP A CA 1
ATOM 2209 C C . ASP A 1 285 ? 3.563 1.924 0.983 1.00 95.88 285 ASP A C 1
ATOM 2211 O O . ASP A 1 285 ? 2.529 2.315 1.534 1.00 95.88 285 ASP A O 1
ATOM 2215 N N . ALA A 1 286 ? 3.706 0.657 0.577 1.00 97.88 286 ALA A N 1
ATOM 2216 C CA . ALA A 1 286 ? 2.630 -0.327 0.722 1.00 97.88 286 ALA A CA 1
ATOM 2217 C C . ALA A 1 286 ? 2.336 -0.670 2.192 1.00 97.88 286 ALA A C 1
ATOM 2219 O O . ALA A 1 286 ? 1.175 -0.784 2.591 1.00 97.88 286 ALA A O 1
ATOM 2220 N N . TYR A 1 287 ? 3.374 -0.827 3.022 1.00 98.38 287 TYR A N 1
ATOM 2221 C CA . TYR A 1 287 ? 3.186 -1.197 4.426 1.00 98.38 287 TYR A CA 1
ATOM 2222 C C . TYR A 1 287 ? 2.576 -0.066 5.261 1.00 98.38 287 TYR A C 1
ATOM 2224 O O . TYR A 1 287 ? 1.741 -0.318 6.128 1.00 98.38 287 TYR A O 1
ATOM 2232 N N . VAL A 1 288 ? 2.946 1.187 4.992 1.00 97.69 288 VAL A N 1
ATOM 2233 C CA . VAL A 1 288 ? 2.394 2.349 5.702 1.00 97.69 288 VAL A CA 1
ATOM 2234 C C . VAL A 1 288 ? 0.893 2.466 5.474 1.00 97.69 288 VAL A C 1
ATOM 2236 O O . VAL A 1 288 ? 0.181 2.792 6.419 1.00 97.69 288 VAL A O 1
ATOM 2239 N N . GLY A 1 289 ? 0.398 2.173 4.267 1.00 97.25 289 GLY A N 1
ATOM 2240 C CA . GLY A 1 289 ? -1.042 2.123 4.003 1.00 97.25 289 GLY A CA 1
ATOM 2241 C C . GLY A 1 289 ? -1.764 1.136 4.926 1.00 97.25 289 GLY A C 1
ATOM 2242 O O . GLY A 1 289 ? -2.745 1.500 5.574 1.00 97.25 289 GLY A O 1
ATOM 2243 N N . LEU A 1 290 ? -1.228 -0.082 5.064 1.00 98.06 290 LEU A N 1
ATOM 2244 C CA . LEU A 1 290 ? -1.761 -1.095 5.983 1.00 98.06 290 LEU A CA 1
ATOM 2245 C C . LEU A 1 290 ? -1.712 -0.641 7.443 1.00 98.06 290 LEU A C 1
ATOM 2247 O O . LEU A 1 290 ? -2.708 -0.732 8.158 1.00 98.06 290 LEU A O 1
ATOM 2251 N N . TRP A 1 291 ? -0.569 -0.117 7.879 1.00 97.38 291 TRP A N 1
ATOM 2252 C CA . TRP A 1 291 ? -0.394 0.350 9.248 1.00 97.38 291 TRP A CA 1
ATOM 2253 C C . TRP A 1 291 ? -1.325 1.522 9.587 1.00 97.38 291 TRP A C 1
ATOM 2255 O O . TRP A 1 291 ? -1.947 1.519 10.645 1.00 97.38 291 TRP A O 1
ATOM 2265 N N . LEU A 1 292 ? -1.499 2.484 8.676 1.00 95.69 292 LEU A N 1
ATOM 2266 C CA . LEU A 1 292 ? -2.438 3.593 8.856 1.00 95.69 292 LEU A CA 1
ATOM 2267 C C . LEU A 1 292 ? -3.883 3.109 8.963 1.00 95.69 292 LEU A C 1
ATOM 2269 O O . LEU A 1 292 ? -4.619 3.625 9.800 1.00 95.69 292 LEU A O 1
ATOM 2273 N N . ALA A 1 293 ? -4.285 2.105 8.178 1.00 95.44 293 ALA A N 1
ATOM 2274 C CA . ALA A 1 293 ? -5.600 1.491 8.331 1.00 95.44 293 ALA A CA 1
ATOM 2275 C C . ALA A 1 293 ? -5.779 0.906 9.743 1.00 95.44 293 ALA A C 1
ATOM 2277 O O . ALA A 1 293 ? -6.816 1.129 10.365 1.00 95.44 293 ALA A O 1
ATOM 2278 N N . SER A 1 294 ? -4.754 0.235 10.284 1.00 94.06 294 SER A N 1
ATOM 2279 C CA . SER A 1 294 ? -4.761 -0.256 11.669 1.00 94.06 294 SER A CA 1
ATOM 2280 C C . SER A 1 294 ? -4.816 0.876 12.699 1.00 94.06 294 SER A C 1
ATOM 2282 O O . SER A 1 294 ? -5.543 0.757 13.677 1.00 94.06 294 SER A O 1
ATOM 2284 N N . CYS A 1 295 ? -4.096 1.982 12.490 1.00 92.19 295 CYS A N 1
ATOM 2285 C CA . CYS A 1 295 ? -4.137 3.147 13.378 1.00 92.19 295 CYS A CA 1
ATOM 2286 C C . CYS A 1 295 ? -5.518 3.814 13.397 1.00 92.19 295 CYS A C 1
ATOM 2288 O O . CYS A 1 295 ? -6.040 4.117 14.466 1.00 92.19 295 CYS A O 1
ATOM 2290 N N . LEU A 1 296 ? -6.118 4.028 12.222 1.00 90.88 296 LEU A N 1
ATOM 2291 C CA . LEU A 1 296 ? -7.447 4.630 12.086 1.00 90.88 296 LEU A CA 1
ATOM 2292 C C . LEU A 1 296 ? -8.535 3.729 12.683 1.00 90.88 296 LEU A C 1
ATOM 2294 O O . LEU A 1 296 ? -9.455 4.232 13.323 1.00 90.88 296 LEU A O 1
ATOM 2298 N N . HIS A 1 297 ? -8.408 2.412 12.499 1.00 90.44 297 HIS A N 1
ATOM 2299 C CA . HIS A 1 297 ? -9.293 1.420 13.107 1.00 90.44 297 HIS A CA 1
ATOM 2300 C C . HIS A 1 297 ? -9.155 1.395 14.630 1.00 90.44 297 HIS A C 1
ATOM 2302 O O . HIS A 1 297 ? -10.154 1.546 15.320 1.00 90.44 297 HIS A O 1
ATOM 2308 N N . ALA A 1 298 ? -7.932 1.283 15.155 1.00 86.44 298 ALA A N 1
ATOM 2309 C CA . ALA A 1 298 ? -7.666 1.233 16.595 1.00 86.44 298 ALA A CA 1
ATOM 2310 C C . ALA A 1 298 ? -8.042 2.527 17.319 1.00 86.44 298 ALA A C 1
ATOM 2312 O O . ALA A 1 298 ? -8.291 2.518 18.522 1.00 86.44 298 ALA A O 1
ATOM 2313 N N . ALA A 1 299 ? -8.051 3.645 16.598 1.00 80.50 299 ALA A N 1
ATOM 2314 C CA . ALA A 1 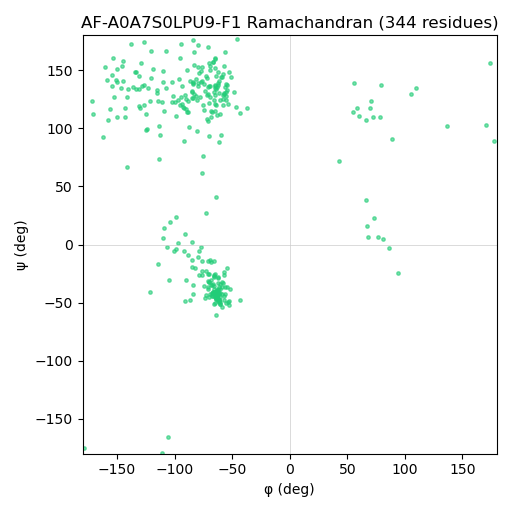299 ? -8.506 4.893 17.160 1.00 80.50 299 ALA A CA 1
ATOM 2315 C C . ALA A 1 299 ? -10.037 4.961 17.263 1.00 80.50 299 ALA A C 1
ATOM 2317 O O . ALA A 1 299 ? -10.530 5.683 18.126 1.00 80.50 299 ALA A O 1
ATOM 2318 N N . GLN A 1 300 ? -10.784 4.177 16.464 1.00 77.31 300 GLN A N 1
ATOM 2319 C CA . GLN A 1 300 ? -12.243 4.086 16.575 1.00 77.31 300 GLN A CA 1
ATOM 2320 C C . GLN A 1 300 ? -12.625 3.282 17.815 1.00 77.31 300 GLN A C 1
ATOM 2322 O O . GLN A 1 300 ? -12.164 2.160 18.004 1.00 77.31 300 GLN A O 1
ATOM 2327 N N . ASP A 1 301 ? -13.555 3.816 18.606 1.00 71.19 301 ASP A N 1
ATOM 2328 C CA . ASP A 1 301 ? -14.304 3.030 19.590 1.00 71.19 301 ASP A CA 1
ATOM 2329 C C . ASP A 1 301 ? -15.349 2.186 18.841 1.00 71.19 301 ASP A C 1
ATOM 2331 O O . ASP A 1 301 ? -16.516 2.559 18.707 1.00 71.19 301 ASP A O 1
ATOM 2335 N N . THR A 1 302 ? -14.885 1.106 18.209 1.00 78.25 302 THR A N 1
ATOM 2336 C CA . THR A 1 302 ? -15.704 0.212 17.389 1.00 78.25 302 THR A CA 1
ATOM 2337 C C . THR A 1 302 ? -15.521 -1.241 17.806 1.00 78.25 302 THR A C 1
ATOM 2339 O O . THR A 1 302 ? -14.405 -1.715 18.003 1.00 78.25 302 THR A O 1
ATOM 2342 N N . GLU A 1 303 ? -16.630 -1.977 17.887 1.00 80.12 303 GLU A N 1
ATOM 2343 C CA . GLU A 1 303 ? -16.623 -3.427 18.124 1.00 80.12 303 GLU A CA 1
ATOM 2344 C C . GLU A 1 303 ? -16.308 -4.231 16.850 1.00 80.12 303 GLU A C 1
ATOM 2346 O O . GLU A 1 303 ? -16.085 -5.442 16.902 1.00 80.12 303 GLU A O 1
ATOM 2351 N N . LEU A 1 304 ? -16.297 -3.577 15.681 1.00 81.56 304 LEU A N 1
ATOM 2352 C CA . LEU A 1 304 ? -15.995 -4.234 14.417 1.00 81.56 304 LEU A CA 1
ATOM 2353 C C . LEU A 1 304 ? -14.513 -4.603 14.354 1.00 81.56 304 LEU A C 1
ATOM 2355 O O . LEU A 1 304 ? -13.639 -3.777 14.613 1.00 81.56 304 LEU A O 1
ATOM 2359 N N . SER A 1 305 ? -14.216 -5.823 13.906 1.00 87.56 305 SER A N 1
ATOM 2360 C CA . SER A 1 305 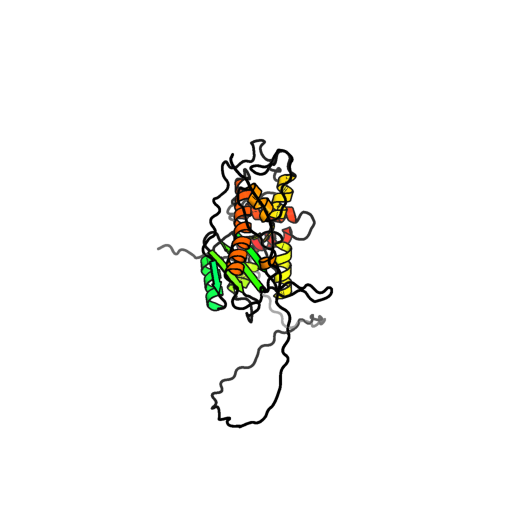? -12.863 -6.143 13.446 1.00 87.56 305 SER A CA 1
ATOM 2361 C C . SER A 1 305 ? -12.511 -5.323 12.197 1.00 87.56 305 SER A C 1
ATOM 2363 O O . SER A 1 305 ? -13.391 -4.820 11.493 1.00 87.56 305 SER A O 1
ATOM 2365 N N . ILE A 1 306 ? -11.214 -5.190 11.905 1.00 88.62 306 ILE A N 1
ATOM 2366 C CA . ILE A 1 306 ? -10.716 -4.285 10.858 1.00 88.62 306 ILE A CA 1
ATOM 2367 C C . ILE A 1 306 ? -11.331 -4.545 9.472 1.00 88.62 306 ILE A C 1
ATOM 2369 O O . ILE A 1 306 ? -11.621 -3.596 8.758 1.00 88.62 306 ILE A O 1
ATOM 2373 N N . GLY A 1 307 ? -11.594 -5.801 9.092 1.00 87.56 307 GLY A N 1
ATOM 2374 C CA . GLY A 1 307 ? -12.193 -6.137 7.791 1.00 87.56 307 GLY A CA 1
ATOM 2375 C C . GLY A 1 307 ? -13.618 -5.583 7.624 1.00 87.56 307 GLY A C 1
ATOM 2376 O O . GLY A 1 307 ? -13.845 -4.756 6.742 1.00 87.56 307 GLY A O 1
ATOM 2377 N N . PRO A 1 308 ? -14.583 -5.984 8.474 1.00 87.19 308 PRO A N 1
ATOM 2378 C CA . PRO A 1 308 ? -15.923 -5.395 8.507 1.00 87.19 308 PRO A CA 1
ATOM 2379 C C . PRO A 1 308 ? -15.926 -3.873 8.681 1.00 87.19 308 PRO A C 1
ATOM 2381 O O . PRO A 1 308 ? -16.746 -3.193 8.069 1.00 87.19 308 PRO A O 1
ATOM 2384 N N . TRP A 1 309 ? -14.997 -3.329 9.470 1.00 90.06 309 TRP A N 1
ATOM 2385 C CA . TRP A 1 309 ? -14.850 -1.883 9.605 1.00 90.06 309 TRP A CA 1
ATOM 2386 C C . TRP A 1 309 ? -14.430 -1.221 8.285 1.00 90.06 309 TRP A C 1
ATOM 2388 O O . TRP A 1 309 ? -15.054 -0.252 7.864 1.00 90.06 309 TRP A O 1
ATOM 2398 N N . LEU A 1 310 ? -13.435 -1.766 7.578 1.00 88.69 310 LEU A N 1
ATOM 2399 C CA . LEU A 1 310 ? -13.015 -1.269 6.263 1.00 88.69 310 LEU A CA 1
ATOM 2400 C C . LEU A 1 310 ? -14.125 -1.386 5.217 1.00 88.69 310 LEU A C 1
ATOM 2402 O O . LEU A 1 310 ? -14.224 -0.520 4.353 1.00 88.69 310 LEU A O 1
ATOM 2406 N N . LEU A 1 311 ? -14.969 -2.417 5.301 1.00 87.19 311 LEU A N 1
ATOM 2407 C CA . LEU A 1 311 ? -16.156 -2.538 4.457 1.00 87.19 311 LEU A CA 1
ATOM 2408 C C . LEU A 1 311 ? -17.137 -1.389 4.702 1.00 87.19 311 LEU A C 1
ATOM 2410 O O . LEU A 1 311 ? -17.577 -0.758 3.745 1.00 87.19 311 LEU A O 1
ATOM 2414 N N . ASP A 1 312 ? -17.457 -1.100 5.965 1.00 86.81 312 ASP A N 1
ATOM 2415 C CA . ASP A 1 312 ? -18.291 0.050 6.332 1.00 86.81 312 ASP A CA 1
ATOM 2416 C C . ASP A 1 312 ? -17.674 1.360 5.815 1.00 86.81 312 ASP A C 1
ATOM 2418 O O . ASP A 1 312 ? -18.358 2.165 5.181 1.00 86.81 312 ASP A O 1
ATOM 2422 N N . GLN A 1 313 ? -16.360 1.533 5.973 1.00 88.25 313 GLN A N 1
ATOM 2423 C CA . GLN A 1 313 ? -15.653 2.701 5.456 1.00 88.25 313 GLN A CA 1
ATOM 2424 C C . GLN A 1 313 ? -15.710 2.820 3.925 1.00 88.25 313 GLN A C 1
ATOM 2426 O O . GLN A 1 313 ? -16.008 3.897 3.411 1.00 88.25 313 GLN A O 1
ATOM 2431 N N . ALA A 1 314 ? -15.475 1.733 3.191 1.00 83.19 314 ALA A N 1
ATOM 2432 C CA . ALA A 1 314 ? -15.531 1.723 1.731 1.00 83.19 314 ALA A CA 1
ATOM 2433 C C . ALA A 1 314 ? -16.956 1.987 1.209 1.00 83.19 314 ALA A C 1
ATOM 2435 O O . ALA A 1 314 ? -17.142 2.675 0.206 1.00 83.19 314 ALA A O 1
ATOM 2436 N N . CYS A 1 315 ? -17.985 1.498 1.906 1.00 81.44 315 CYS A N 1
ATOM 2437 C CA . CYS A 1 315 ? -19.376 1.812 1.581 1.00 81.44 315 CYS A CA 1
ATOM 2438 C C . CYS A 1 315 ? -19.675 3.311 1.739 1.00 81.44 315 CYS A C 1
ATOM 2440 O O . CYS A 1 315 ? -20.347 3.880 0.880 1.00 81.44 315 CYS A O 1
ATOM 2442 N N . ARG A 1 316 ? -19.124 3.959 2.775 1.00 78.31 316 ARG A N 1
ATOM 2443 C CA . ARG A 1 316 ? -19.258 5.410 3.012 1.00 78.31 316 ARG A CA 1
ATOM 2444 C C . ARG A 1 316 ? -18.531 6.259 1.969 1.00 78.31 316 ARG A C 1
ATOM 2446 O O . ARG A 1 316 ? -18.997 7.343 1.64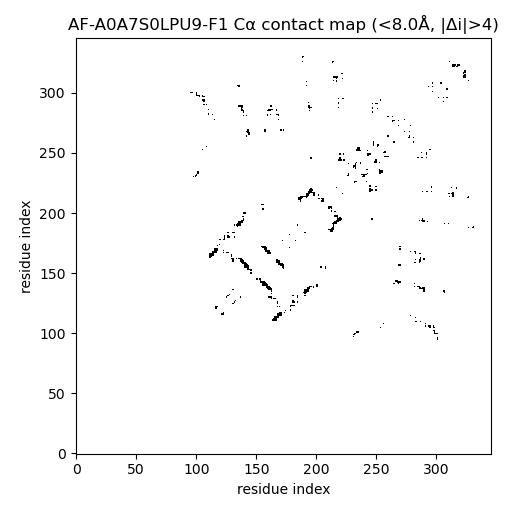2 1.00 78.31 316 ARG A O 1
ATOM 2453 N N . GLU A 1 317 ? -17.426 5.771 1.402 1.00 70.12 317 GLU A N 1
ATOM 2454 C CA . GLU A 1 317 ? -16.784 6.396 0.224 1.00 70.12 317 GLU A CA 1
ATOM 2455 C C . GLU A 1 317 ? -17.697 6.395 -1.003 1.00 70.12 317 GLU A C 1
ATOM 2457 O O . GLU A 1 317 ? -17.587 7.263 -1.866 1.00 70.12 317 GLU A O 1
ATOM 2462 N N . GLY A 1 318 ? -18.594 5.411 -1.075 1.00 60.25 318 GLY A N 1
ATOM 2463 C CA . GLY A 1 318 ? -19.541 5.196 -2.159 1.00 60.25 318 GLY A CA 1
ATOM 2464 C C . GLY A 1 318 ? -20.905 5.866 -1.986 1.00 60.25 318 GLY A C 1
ATOM 2465 O O . GLY A 1 318 ? -21.772 5.610 -2.820 1.00 60.25 318 GLY A O 1
ATOM 2466 N N . GLU A 1 319 ? -21.120 6.734 -0.986 1.00 41.78 319 GLU A N 1
ATOM 2467 C CA . GLU A 1 319 ? -22.358 7.535 -0.832 1.00 41.78 319 GLU A CA 1
ATOM 2468 C C . GLU A 1 319 ? -22.487 8.687 -1.858 1.00 41.78 319 GLU A C 1
ATOM 2470 O O . GLU A 1 319 ? -23.186 9.676 -1.654 1.00 41.78 319 GLU A O 1
ATOM 2475 N N . GLY A 1 320 ? -21.865 8.500 -3.021 1.00 34.03 320 GLY A N 1
ATOM 2476 C CA . GLY A 1 320 ? -22.186 9.146 -4.285 1.00 34.03 320 GLY A CA 1
ATOM 2477 C C . GLY A 1 320 ? -22.032 8.135 -5.421 1.00 34.03 320 GLY A C 1
ATOM 2478 O O . GLY A 1 320 ? -21.114 8.266 -6.215 1.00 34.03 320 GLY A O 1
ATOM 2479 N N . GLU A 1 321 ? -22.904 7.119 -5.431 1.00 33.94 321 GLU A N 1
ATOM 2480 C CA . GLU A 1 321 ? -23.146 6.126 -6.491 1.00 33.94 321 GLU A CA 1
ATOM 2481 C C . GLU A 1 321 ? -21.921 5.293 -6.975 1.00 33.94 321 GLU A C 1
ATOM 2483 O O . GLU A 1 321 ? -20.820 5.765 -7.223 1.00 33.94 321 GLU A O 1
ATOM 2488 N N . ILE A 1 322 ? -22.141 3.993 -7.206 1.00 37.00 322 ILE A N 1
ATOM 2489 C CA . ILE A 1 322 ? -21.271 3.047 -7.952 1.00 37.00 322 ILE A CA 1
ATOM 2490 C C . ILE A 1 322 ? -20.256 2.207 -7.127 1.00 37.00 322 ILE A C 1
ATOM 2492 O O . ILE A 1 322 ? -19.963 1.090 -7.539 1.00 37.00 322 ILE A O 1
ATOM 2496 N N . GLY A 1 323 ? -19.797 2.601 -5.932 1.00 37.97 323 GLY A N 1
ATOM 2497 C CA . GLY A 1 323 ? -18.788 1.802 -5.185 1.00 37.97 323 GLY A CA 1
ATOM 2498 C C . GLY A 1 323 ? -19.324 0.642 -4.320 1.00 37.97 323 GLY A C 1
ATOM 2499 O O . GLY A 1 323 ? -18.773 -0.459 -4.306 1.00 37.97 323 GLY A O 1
ATOM 2500 N N . ALA A 1 324 ? -20.423 0.867 -3.596 1.00 39.59 324 ALA A N 1
ATOM 2501 C CA . ALA A 1 324 ? -20.878 -0.042 -2.534 1.00 39.59 324 ALA A CA 1
ATOM 2502 C C . ALA A 1 324 ? -21.614 -1.301 -3.041 1.00 39.59 324 ALA A C 1
ATOM 2504 O O . ALA A 1 324 ? -21.606 -2.349 -2.391 1.00 39.59 324 ALA A O 1
ATOM 2505 N N . CYS A 1 325 ? -22.241 -1.230 -4.221 1.00 39.94 325 CYS A N 1
ATOM 2506 C CA . CYS A 1 325 ? -23.105 -2.305 -4.724 1.00 39.94 325 CYS A CA 1
ATOM 2507 C C . CYS A 1 325 ? -22.315 -3.563 -5.138 1.00 39.94 325 CYS A C 1
ATOM 2509 O O . CYS A 1 325 ? -22.833 -4.677 -5.084 1.00 39.94 325 CYS A O 1
ATOM 2511 N N . GLN A 1 326 ? -21.037 -3.419 -5.498 1.00 45.25 326 GLN A N 1
ATOM 2512 C CA . GLN A 1 326 ? -20.216 -4.542 -5.956 1.00 45.25 326 GLN A CA 1
ATOM 2513 C C . GLN A 1 326 ? -19.592 -5.329 -4.796 1.00 45.25 326 GLN A C 1
ATOM 2515 O O . GLN A 1 326 ? -19.528 -6.557 -4.862 1.00 45.25 326 GLN A O 1
ATOM 2520 N N . VAL A 1 327 ? -19.221 -4.657 -3.699 1.00 45.50 327 VAL A N 1
ATOM 2521 C CA . VAL A 1 327 ? -18.567 -5.293 -2.543 1.00 45.50 327 VAL A CA 1
ATOM 2522 C C . VAL A 1 327 ? -19.556 -6.129 -1.721 1.00 45.50 327 VAL A C 1
ATOM 2524 O O . VAL A 1 327 ? -19.284 -7.294 -1.425 1.00 45.50 327 VAL A O 1
ATOM 2527 N N . ALA A 1 328 ? -20.748 -5.592 -1.432 1.00 41.00 328 ALA A N 1
ATOM 2528 C CA . ALA A 1 328 ? -21.789 -6.322 -0.701 1.00 41.00 328 ALA A CA 1
ATOM 2529 C C . ALA A 1 328 ? -22.337 -7.521 -1.502 1.00 41.00 328 ALA A C 1
ATOM 2531 O O . ALA A 1 328 ? -22.506 -8.618 -0.964 1.00 41.00 328 ALA A O 1
ATOM 2532 N N . ALA A 1 329 ? -22.545 -7.353 -2.814 1.00 41.59 329 ALA A N 1
ATOM 2533 C CA . ALA A 1 329 ? -23.035 -8.428 -3.675 1.00 41.59 329 ALA A CA 1
ATOM 2534 C C . ALA A 1 329 ? -21.992 -9.543 -3.888 1.00 41.59 329 ALA A C 1
ATOM 2536 O O . ALA A 1 329 ? -22.354 -10.713 -4.020 1.00 41.59 329 ALA A O 1
ATOM 2537 N N . ALA A 1 330 ? -20.696 -9.215 -3.910 1.00 42.84 330 ALA A N 1
ATOM 2538 C CA . ALA A 1 330 ? -19.625 -10.203 -4.023 1.00 42.84 330 ALA A CA 1
ATOM 2539 C C . ALA A 1 330 ? -19.397 -10.988 -2.716 1.00 42.84 330 ALA A C 1
ATOM 2541 O O . ALA A 1 330 ? -19.154 -12.194 -2.774 1.00 42.84 330 ALA A O 1
ATOM 2542 N N . ALA A 1 331 ? -19.552 -10.352 -1.548 1.00 44.03 331 ALA A N 1
ATOM 2543 C CA . ALA A 1 331 ? -19.510 -11.034 -0.252 1.00 44.03 331 ALA A CA 1
ATOM 2544 C C . ALA A 1 331 ? -20.669 -12.036 -0.081 1.00 44.03 331 ALA A C 1
ATOM 2546 O O . ALA A 1 331 ? -20.438 -13.159 0.367 1.00 44.03 331 ALA A O 1
ATOM 2547 N N . SER A 1 332 ? -21.884 -11.672 -0.516 1.00 41.00 332 SER A N 1
ATOM 2548 C CA . SER A 1 332 ? -23.048 -12.573 -0.499 1.00 41.00 332 SER A CA 1
ATOM 2549 C C . SER A 1 332 ? -22.845 -13.785 -1.416 1.00 41.00 332 SER A C 1
ATOM 2551 O O . SER A 1 332 ? -23.004 -14.918 -0.978 1.00 41.00 332 SER A O 1
ATOM 2553 N N . ARG A 1 333 ? -22.385 -13.577 -2.660 1.00 40.62 333 ARG A N 1
ATOM 2554 C CA . ARG A 1 333 ? -22.136 -14.673 -3.620 1.00 40.62 333 ARG A CA 1
ATOM 2555 C C . ARG A 1 333 ? -21.002 -15.613 -3.206 1.00 40.62 333 ARG A C 1
ATOM 2557 O O . ARG A 1 333 ? -21.001 -16.779 -3.585 1.00 40.62 333 ARG A O 1
ATOM 2564 N N . ALA A 1 334 ? -20.026 -15.122 -2.445 1.00 42.12 334 ALA A N 1
ATOM 2565 C CA . ALA A 1 334 ? -18.932 -15.949 -1.956 1.00 42.12 334 ALA A CA 1
ATOM 2566 C C . ALA A 1 334 ? -19.352 -16.853 -0.782 1.00 42.12 334 ALA A C 1
ATOM 2568 O O . ALA A 1 334 ? -18.719 -17.890 -0.581 1.00 42.12 334 ALA A O 1
ATOM 2569 N N . ALA A 1 335 ? -20.375 -16.477 -0.005 1.00 43.38 335 ALA A N 1
ATOM 2570 C CA . ALA A 1 335 ? -20.923 -17.303 1.075 1.00 43.38 335 ALA A CA 1
ATOM 2571 C C . ALA A 1 335 ? -21.695 -18.524 0.537 1.00 43.38 335 ALA A C 1
ATOM 2573 O O . ALA A 1 335 ? -21.618 -19.598 1.127 1.00 43.38 335 ALA A O 1
ATOM 2574 N N . ASP A 1 336 ? -22.323 -18.385 -0.632 1.00 41.06 336 ASP A N 1
ATOM 2575 C CA . ASP A 1 336 ? -23.127 -19.435 -1.273 1.00 41.06 336 ASP A CA 1
ATOM 2576 C C . ASP A 1 336 ? -22.293 -20.520 -1.996 1.00 41.06 336 ASP A C 1
ATOM 2578 O O . ASP A 1 336 ? -22.842 -21.506 -2.483 1.00 41.06 336 ASP A O 1
ATOM 2582 N N . GLY A 1 337 ? -20.964 -20.359 -2.080 1.00 40.91 337 GLY A N 1
ATOM 2583 C CA . GLY A 1 337 ? -20.075 -21.197 -2.903 1.00 40.91 337 GLY A CA 1
ATOM 2584 C C . GLY A 1 337 ? -19.126 -22.156 -2.166 1.00 40.91 337 GLY A C 1
ATOM 2585 O O . GLY A 1 337 ? -18.282 -22.769 -2.817 1.00 40.91 337 GLY A O 1
ATOM 2586 N N . ALA A 1 338 ? -19.194 -22.291 -0.837 1.00 33.78 338 ALA A N 1
ATOM 2587 C CA . ALA A 1 338 ? -18.271 -23.161 -0.093 1.00 33.78 338 ALA A CA 1
ATOM 2588 C C . ALA A 1 338 ? -18.788 -24.619 0.004 1.00 33.78 338 ALA A C 1
ATOM 2590 O O . ALA A 1 338 ? -19.877 -24.839 0.539 1.00 33.78 338 ALA A O 1
ATOM 2591 N N . PRO A 1 339 ? -18.027 -25.644 -0.440 1.00 37.75 339 PRO A N 1
ATOM 2592 C CA . PRO A 1 339 ? -18.418 -27.039 -0.263 1.00 37.75 339 PRO A CA 1
ATOM 2593 C C . PRO A 1 339 ? -18.198 -27.459 1.196 1.00 37.75 339 PRO A C 1
ATOM 2595 O O . PRO A 1 339 ? -17.085 -27.422 1.721 1.00 37.75 339 PRO A O 1
ATOM 2598 N N . THR A 1 340 ? -19.267 -27.875 1.870 1.00 36.69 340 THR A N 1
ATOM 2599 C CA . THR A 1 340 ? -19.216 -28.378 3.247 1.00 36.69 340 THR A CA 1
ATOM 2600 C C . THR A 1 340 ? -18.624 -29.791 3.277 1.00 36.69 340 THR A C 1
ATOM 2602 O O . THR A 1 340 ? -19.209 -30.742 2.757 1.00 36.69 340 THR A O 1
ATOM 2605 N N . GLN A 1 341 ? -17.462 -29.955 3.920 1.00 37.97 341 GLN A N 1
ATOM 2606 C CA . GLN A 1 341 ? -16.926 -31.272 4.274 1.00 37.97 341 GLN A CA 1
ATOM 2607 C C . GLN A 1 341 ? -17.856 -31.951 5.292 1.00 37.97 341 GLN A C 1
ATOM 2609 O O . GLN A 1 341 ? -17.994 -31.507 6.432 1.00 37.97 341 GLN A O 1
ATOM 2614 N N . LYS A 1 342 ? -18.483 -33.059 4.885 1.00 33.41 342 LYS A N 1
ATOM 2615 C CA . LYS A 1 342 ? -19.203 -33.961 5.791 1.00 33.41 342 LYS A CA 1
ATOM 2616 C C . LYS A 1 342 ? -18.202 -34.663 6.715 1.00 33.41 342 LYS A C 1
ATOM 2618 O O . LYS A 1 342 ? -17.420 -35.493 6.263 1.00 33.41 342 LYS A O 1
ATOM 2623 N N . ARG A 1 343 ? -18.269 -34.387 8.021 1.00 35.38 343 ARG A N 1
ATOM 2624 C CA . ARG A 1 343 ? -17.723 -35.278 9.057 1.00 35.38 343 ARG A CA 1
ATOM 2625 C C . ARG A 1 343 ? -18.568 -36.555 9.083 1.00 35.38 343 ARG A C 1
ATOM 2627 O O . ARG A 1 343 ? -19.721 -36.514 9.507 1.00 35.38 343 ARG A O 1
ATOM 2634 N N . ALA A 1 344 ? -18.001 -37.672 8.636 1.00 35.66 344 ALA A N 1
ATOM 2635 C CA . ALA A 1 344 ? -18.544 -38.991 8.932 1.00 35.66 344 ALA A CA 1
ATOM 2636 C C . ALA A 1 344 ? -18.322 -39.280 10.426 1.00 35.66 344 ALA A C 1
ATOM 2638 O O . ALA A 1 344 ? -17.191 -39.223 10.907 1.00 35.66 344 ALA A O 1
ATOM 2639 N N . ARG A 1 345 ? -19.408 -39.531 11.160 1.00 38.56 345 ARG A N 1
ATOM 2640 C CA . ARG A 1 345 ? -19.356 -40.180 12.473 1.00 38.56 345 ARG A CA 1
ATOM 2641 C C . ARG A 1 345 ? -19.318 -41.692 12.239 1.00 38.56 345 ARG A C 1
ATOM 2643 O O . ARG A 1 345 ? -20.203 -42.201 11.552 1.00 38.56 345 ARG A O 1
ATOM 2650 N N . LEU A 1 346 ? -18.326 -42.357 12.820 1.00 34.44 346 LEU A N 1
ATOM 2651 C CA . LEU A 1 346 ? -18.393 -43.741 13.288 1.00 34.44 346 LEU A CA 1
ATOM 2652 C C . LEU A 1 346 ? -18.063 -43.719 14.777 1.00 34.44 346 LEU A C 1
ATOM 2654 O O . LEU A 1 346 ? -17.138 -42.950 15.135 1.00 34.44 346 LEU A O 1
#

InterPro domains:
  IPR002562 3'-5' exonuclease domain [PF01612] (124-294)
  IPR002562 3'-5' exonuclease domain [SM00474] (114-301)
  IPR012337 Ribonuclease H-like superfamily [SSF53098] (104-298)
  IPR036397 Ribonuclease H superfamily [G3DSA:3.30.420.10] (112-305)
  IPR051132 3'-5' Exonuclease domain-containing protein [PTHR13620] (118-290)

Organism: NCBI:txid221442

Sequence (346 aa):
PSRQPTTMAEQDRKKRRRARAPKHGQSATSRGWSSCPLLSHGYPPLLPHGYTPLLKPKGAVCNHGLPMPHSKTMPPVLLEGPPPLMPRRDAPIHRPIKRSWMPTQPPPFTLPRWVLTYDASTLQHLIQTELLPEPVIGLDIEWKPIFVKGQQPSPVGLIQLASHRIVVLAPVRHLRALPPALLELLVSPRIFKVGCGIKEDATKIARQYGIECASFCDVGGVAERLQQLDGMTFPGVEANQRVGVGLKSLAAAFGQTIAKPKSVSKSNWEARPLSQKQQRYAAEDAYVGLWLASCLHAAQDTELSIGPWLLDQACREGEGEIGACQVAAAASRAADGAPTQKRARL

Nearest PDB structures (foldseek):
  2fbv-assembly1_A  TM=8.626E-01  e=2.450E-14  Homo sapiens
  2e6m-assembly1_A  TM=8.381E-01  e=6.130E-14  Mus musculus
  3sah-assembly2_B  TM=7.044E-01  e=1.885E-09  Homo sapiens
  5c0y-assembly2_B  TM=7.864E-01  e=5.785E-08  Saccharomyces cerevisiae S288C
  6fsz-assembly1_KK  TM=6.773E-01  e=1.418E-08  Saccharomyces cerevisiae S288C

Radius of gyration: 30.16 Å; Cα contacts (8 Å, |Δi|>4): 407; chains: 1; bounding box: 96×86×67 Å

Foldseek 3Di:
DDDDDDDDDDDDDDDDDDDDDDDDDDDDDDDDDDDDDDDDDDDDDDDDDDDDDDDDDDDDDDDDDDDDDDDDDDDDDDPDDDDPDDQPPVNPPPQQDLDQLDPVAADDDDQAAEDEDADQVVLLVCLVPPPVVAQEKFWDWAAADDPDPPDDDGATQWIWIGDPHYIYIYRCPPDPAHRPSRLCQQQPLRYAYFAACVVVVNVRVCVVHVHHGHHYFHLLLLLVVQLPRPNDDQAPGDPNDDFHSHLQRLCVSNVDHDDDDPCQRNDHSNDPPDDPVNRVNSSCRRVSRVSSLSRSVSSGPDPDDSNVVRLVRQVVVCPPDDGNPVSVVSVVVVVVPDDDDDDDDD

pLDDT: mean 70.56, std 27.96, range [25.88, 98.88]

Solvent-accessible surface area (backbone atoms only — not comparable to full-atom values): 22318 Å² total; per-residue (Å²): 142,85,83,83,89,85,87,84,89,88,90,88,87,89,90,87,83,89,87,81,85,90,87,87,83,87,84,90,86,87,87,81,90,82,81,85,84,89,85,88,82,88,81,85,88,87,77,88,82,79,91,77,84,87,79,83,82,81,87,85,83,87,86,86,89,80,90,80,82,90,77,88,78,78,82,81,82,84,80,78,71,85,73,82,87,68,81,56,98,77,56,74,76,80,64,77,67,96,57,80,60,60,49,95,65,67,75,85,91,69,87,47,60,67,46,81,46,86,46,63,68,61,45,30,49,50,33,56,73,62,44,64,82,38,50,56,30,6,35,41,72,41,36,37,69,80,91,60,88,91,63,79,80,60,63,66,8,27,43,24,41,12,41,91,72,35,21,43,39,38,52,51,61,82,44,96,63,79,42,70,44,56,50,49,51,44,47,26,52,74,28,35,34,22,9,65,66,35,67,61,47,42,51,52,51,18,69,73,70,77,50,68,61,33,36,59,34,38,46,23,62,50,50,53,57,50,60,69,40,90,87,45,46,56,58,97,47,58,87,86,55,85,74,53,51,48,69,54,44,46,34,43,36,68,76,37,88,65,85,80,56,63,77,57,75,61,29,68,43,69,47,84,79,70,49,72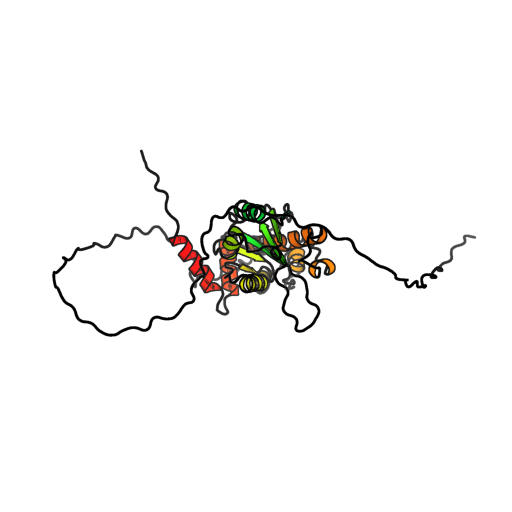,68,51,52,51,48,47,42,48,58,7,36,49,24,35,51,49,46,52,38,59,50,60,35,44,98,59,93,59,55,68,59,65,43,45,49,57,51,32,36,62,74,20,80,72,71,83,54,39,69,57,44,58,54,43,50,55,58,57,68,79,67,68,84,81,82,79,80,81,85,129